Protein AF-A0A2E5WYX6-F1 (afdb_monomer_lite)

pLDDT: mean 90.12, std 13.08, range [35.53, 98.81]

Foldseek 3Di:
DDDPPPPPPCPPVLCVQDDPQLVVVQVPDPDDDPQSSQDSEAQAHGQKDADNVVSVLNVVVLVQCVVCVQPDQVSVQVCCQVWADKFKFKFFPVLCVPAGWTWHQFPDCLQVDPPNNSHITITIDGHSWDDPDPGTHFKWKDQDPQIFGHGHPWDFLEADPQFGWTWDDDPNRIWIWTQHSVRHIGTDDDDPVQSVQSVVQWDWDDDDWDDAPPQFDTKTKTWHAYPVVRGTGIMIITHHHD

Secondary structure (DSSP, 8-state):
-----------HHHHTTS-HHHHHHHHT-SS--HHHHH-SSTTPPTT-B--HHHHHHHHHHHHHHHH-SS--HHHHHHHHHHH-EEEEEEEEGGGHHHH--EEEE---TTTS-SSGGG-EEEEEEEESS----TT-BPEEEEETTEEEEE-TT--EEEEETTEEEEEEEETTEEEEEEE-TT--EEEE---HHHHHHHHHH-EEE-----PPPTT--EEEEEEEEETTTTEEEEEEEEE---

Sequence (242 aa):
MYSFLVTILISSALWANFTDKQIQSLQSKSQITYQDLAHENRGCPENSICSKEMGDKMIQWDRFMKSLDPIDVKSLEAYRLKHGIPVSFLIKKGGILGIDPILYKSRCAHHNPKDSKQAVFKGMQFFRNNPNSELVHFDSAWLGETKYELPFEDIPIMVKDKRLVVVRDHENKFFHLGIDEKGKWKVISPQKSEIRMAMQTIENTECEEVKPGALHLKTFCKKIWNSDIKGPQTIRLSWACH

Structure (mmCIF, N/CA/C/O backbone):
data_AF-A0A2E5WYX6-F1
#
_entry.id   AF-A0A2E5WYX6-F1
#
loop_
_atom_site.group_PDB
_atom_site.id
_atom_site.type_symbol
_atom_site.label_atom_id
_atom_site.label_alt_id
_atom_site.label_comp_id
_atom_site.label_asym_id
_atom_site.label_entity_id
_atom_site.label_seq_id
_atom_site.pdbx_PDB_ins_code
_atom_site.Cartn_x
_atom_site.Cartn_y
_atom_site.Cartn_z
_atom_site.occupancy
_atom_site.B_iso_or_equiv
_atom_site.auth_seq_id
_atom_site.auth_comp_id
_atom_site.auth_asym_id
_atom_site.auth_atom_id
_atom_site.pdbx_PDB_model_num
ATOM 1 N N . MET A 1 1 ? 10.550 26.571 -47.016 1.00 38.19 1 MET A N 1
ATOM 2 C CA . MET A 1 1 ? 10.506 25.382 -46.136 1.00 38.19 1 MET A CA 1
ATOM 3 C C . MET A 1 1 ? 11.640 25.500 -45.132 1.00 38.19 1 MET A C 1
ATOM 5 O O . MET A 1 1 ? 12.785 25.319 -45.517 1.00 38.19 1 MET A O 1
ATOM 9 N N . TYR A 1 2 ? 11.348 25.887 -43.891 1.00 35.53 2 TYR A N 1
ATOM 10 C CA . TYR A 1 2 ? 12.355 25.977 -42.831 1.00 35.53 2 TYR A CA 1
ATOM 11 C C . TYR A 1 2 ? 12.453 24.622 -42.118 1.00 35.53 2 TYR A C 1
ATOM 13 O O . TYR A 1 2 ? 11.580 24.280 -41.325 1.00 35.53 2 TYR A O 1
ATOM 21 N N . SER A 1 3 ? 13.499 23.847 -42.416 1.00 37.34 3 SER A N 1
ATOM 22 C CA . SER A 1 3 ? 13.911 22.715 -41.577 1.00 37.34 3 SER A CA 1
ATOM 23 C C . SER A 1 3 ? 14.580 23.266 -40.323 1.00 37.34 3 SER A C 1
ATOM 25 O O . SER A 1 3 ? 15.742 23.663 -40.359 1.00 37.34 3 SER A O 1
ATOM 27 N N . PHE A 1 4 ? 13.849 23.297 -39.212 1.00 39.56 4 PHE A N 1
ATOM 28 C CA . PHE A 1 4 ? 14.445 23.456 -37.889 1.00 39.56 4 PHE A CA 1
ATOM 29 C C . PHE A 1 4 ? 15.145 22.141 -37.517 1.00 39.56 4 PHE A C 1
ATOM 31 O O . PHE A 1 4 ? 14.540 21.225 -36.965 1.00 39.56 4 PHE A O 1
ATOM 38 N N . LEU A 1 5 ? 16.429 22.030 -37.864 1.00 40.94 5 LEU A N 1
ATOM 39 C CA . LEU A 1 5 ? 17.325 21.030 -37.291 1.00 40.94 5 LEU A CA 1
ATOM 40 C C . LEU A 1 5 ? 17.620 21.459 -35.850 1.00 40.94 5 LEU A C 1
ATOM 42 O O . LEU A 1 5 ? 18.483 22.295 -35.594 1.00 40.94 5 LEU A O 1
ATOM 46 N N . VAL A 1 6 ? 16.855 20.923 -34.901 1.00 43.12 6 VAL A N 1
ATOM 47 C CA . VAL A 1 6 ? 17.179 21.037 -33.478 1.00 43.12 6 VAL A CA 1
ATOM 48 C C . VAL A 1 6 ? 18.316 20.057 -33.204 1.00 43.12 6 VAL A C 1
ATOM 50 O O . VAL A 1 6 ? 18.096 18.888 -32.896 1.00 43.12 6 VAL A O 1
ATOM 53 N N . THR A 1 7 ? 19.553 20.523 -33.354 1.00 48.44 7 THR A N 1
ATOM 54 C CA . THR A 1 7 ? 20.734 19.793 -32.890 1.00 48.44 7 THR A CA 1
ATOM 55 C C . THR A 1 7 ? 20.749 19.883 -31.368 1.00 48.44 7 THR A C 1
ATOM 57 O O . THR A 1 7 ? 21.270 20.838 -30.793 1.00 48.44 7 THR A O 1
ATOM 60 N N . ILE A 1 8 ? 20.110 18.926 -30.694 1.00 54.78 8 ILE A N 1
ATOM 61 C CA . ILE A 1 8 ? 20.182 18.829 -29.238 1.00 54.78 8 ILE A CA 1
ATOM 62 C C . ILE A 1 8 ? 21.629 18.449 -28.904 1.00 54.78 8 ILE A C 1
ATOM 64 O O . ILE A 1 8 ? 22.043 17.307 -29.092 1.00 54.78 8 ILE A O 1
ATOM 68 N N . LEU A 1 9 ? 22.415 19.415 -28.426 1.00 46.31 9 LEU A N 1
ATOM 69 C CA . LEU A 1 9 ? 23.662 19.157 -27.708 1.00 46.31 9 LEU A CA 1
ATOM 70 C C . LEU A 1 9 ? 23.284 18.493 -26.379 1.00 46.31 9 LEU A C 1
ATOM 72 O O . LEU A 1 9 ? 23.145 19.148 -25.348 1.00 46.31 9 LEU A O 1
ATOM 76 N N . ILE A 1 10 ? 23.032 17.184 -26.430 1.00 53.31 10 ILE A N 1
ATOM 77 C CA . ILE A 1 10 ? 22.761 16.367 -25.251 1.00 53.31 10 ILE A CA 1
ATOM 78 C C . ILE A 1 10 ? 24.085 16.271 -24.494 1.00 53.31 10 ILE A C 1
ATOM 80 O O . ILE A 1 10 ? 24.964 15.484 -24.847 1.00 53.31 10 ILE A O 1
ATOM 84 N N . SER A 1 11 ? 24.256 17.122 -23.483 1.00 53.62 11 SER A N 1
ATOM 85 C CA . SER A 1 11 ? 25.385 17.038 -22.562 1.00 53.62 11 SER A CA 1
ATOM 86 C C . SER A 1 11 ? 25.431 15.637 -21.941 1.00 53.62 11 SER A C 1
ATOM 88 O O . SER A 1 11 ? 24.398 15.012 -21.696 1.00 53.62 11 SER A O 1
ATOM 90 N N . SER A 1 12 ? 26.631 15.123 -21.668 1.00 52.91 12 SER A N 1
ATOM 91 C CA . SER A 1 12 ? 26.853 13.804 -21.048 1.00 52.91 12 SER A CA 1
ATOM 92 C C . SER A 1 12 ? 26.064 13.586 -19.745 1.00 52.91 12 SER A C 1
ATOM 94 O O . SER A 1 12 ? 25.795 12.449 -19.373 1.00 52.91 12 SER A O 1
ATOM 96 N N . ALA A 1 13 ? 25.625 14.664 -19.089 1.00 53.19 13 ALA A N 1
ATOM 97 C CA . ALA A 1 13 ? 24.773 14.629 -17.905 1.00 53.19 13 ALA A CA 1
ATOM 98 C C . ALA A 1 13 ? 23.328 14.160 -18.179 1.00 53.19 13 ALA A C 1
ATOM 100 O O . ALA A 1 13 ? 22.720 13.545 -17.307 1.00 53.19 13 ALA A O 1
ATOM 101 N N . LEU A 1 14 ? 22.774 14.410 -19.372 1.00 52.06 14 LEU A N 1
ATOM 102 C CA . LEU A 1 14 ? 21.414 13.981 -19.735 1.00 52.06 14 LEU A CA 1
ATOM 103 C C . LEU A 1 14 ? 21.340 12.474 -20.018 1.00 52.06 14 LEU A C 1
ATOM 105 O O . LEU A 1 14 ? 20.326 11.846 -19.727 1.00 52.06 14 LEU A O 1
ATOM 109 N N . TRP A 1 15 ? 22.428 11.874 -20.511 1.00 53.06 15 TRP A N 1
ATOM 110 C CA . TRP A 1 15 ? 22.505 10.432 -20.769 1.00 53.06 15 TRP A CA 1
ATOM 111 C C . TRP A 1 15 ? 22.562 9.583 -19.498 1.00 53.06 15 TRP A C 1
ATOM 113 O O . TRP A 1 15 ? 22.201 8.413 -19.542 1.00 53.06 15 TRP A O 1
ATOM 123 N N . ALA A 1 16 ? 22.941 10.160 -18.353 1.00 58.72 16 ALA A N 1
ATOM 124 C CA . ALA A 1 16 ? 23.044 9.427 -17.089 1.00 58.72 16 ALA A CA 1
ATOM 125 C C . ALA A 1 16 ? 21.706 8.830 -16.603 1.00 58.72 16 ALA A C 1
ATOM 127 O O . ALA A 1 16 ? 21.705 7.954 -15.737 1.00 58.72 16 ALA A O 1
ATOM 128 N N . ASN A 1 17 ? 20.578 9.291 -17.155 1.00 67.31 17 ASN A N 1
ATOM 129 C CA . ASN A 1 17 ? 19.239 8.851 -16.767 1.00 67.31 17 ASN A CA 1
ATOM 130 C C . ASN A 1 17 ? 18.574 7.890 -17.765 1.00 67.31 17 ASN A C 1
ATOM 132 O O . ASN A 1 17 ? 17.521 7.346 -17.441 1.00 67.31 17 ASN A O 1
ATOM 136 N N . PHE A 1 18 ? 19.165 7.657 -18.941 1.00 74.50 18 PHE A N 1
ATOM 137 C CA . PHE A 1 18 ? 18.606 6.760 -19.955 1.00 74.50 18 PHE A CA 1
ATOM 138 C C . PHE A 1 18 ? 19.233 5.368 -19.860 1.00 74.50 18 PHE A C 1
ATOM 140 O O . PHE A 1 18 ? 20.443 5.232 -19.695 1.00 74.50 18 PHE A O 1
ATOM 147 N N . THR A 1 19 ? 18.419 4.318 -19.985 1.00 76.81 19 THR A N 1
ATOM 148 C CA . THR A 1 19 ? 18.936 2.949 -20.125 1.00 76.81 19 THR A CA 1
ATOM 149 C C . THR A 1 19 ? 19.416 2.717 -21.557 1.00 76.81 19 THR A C 1
ATOM 151 O O . THR A 1 19 ? 18.837 3.269 -22.492 1.00 76.81 19 THR A O 1
ATOM 154 N N . ASP A 1 20 ? 20.418 1.854 -21.771 1.00 80.25 20 ASP A N 1
ATOM 155 C CA . ASP A 1 20 ? 20.910 1.518 -23.123 1.00 80.25 20 ASP A CA 1
ATOM 156 C C . ASP A 1 20 ? 19.777 1.077 -24.061 1.00 80.25 20 ASP A C 1
ATOM 158 O O . ASP A 1 20 ? 19.747 1.413 -25.245 1.00 80.25 20 ASP A O 1
ATOM 162 N N . LYS A 1 21 ? 18.791 0.368 -23.507 1.00 79.19 21 LYS A N 1
ATOM 163 C CA . LYS A 1 21 ? 17.598 -0.066 -24.227 1.00 79.19 21 LYS A CA 1
ATOM 164 C C . LYS A 1 21 ? 16.707 1.109 -24.642 1.00 79.19 21 LYS A C 1
ATOM 166 O O . LYS A 1 21 ? 16.214 1.122 -25.770 1.00 79.19 21 LYS A O 1
ATOM 171 N N . GLN A 1 22 ? 16.515 2.104 -23.774 1.00 81.75 22 GLN A N 1
ATOM 172 C CA . GLN A 1 22 ? 15.787 3.323 -24.130 1.00 81.75 22 GLN A CA 1
ATOM 173 C C . GLN A 1 22 ? 16.534 4.110 -25.211 1.00 81.75 22 GLN A C 1
ATOM 175 O O . GLN A 1 22 ? 15.912 4.562 -26.167 1.00 81.75 22 GLN A O 1
ATOM 180 N N . ILE A 1 23 ? 17.865 4.196 -25.124 1.00 85.50 23 ILE A N 1
ATOM 181 C CA . ILE A 1 23 ? 18.707 4.851 -26.136 1.00 85.50 23 ILE A CA 1
ATOM 182 C C . ILE A 1 23 ? 18.538 4.182 -27.506 1.00 85.50 23 ILE A C 1
ATOM 184 O O . ILE A 1 23 ? 18.240 4.862 -28.487 1.00 85.50 23 ILE A O 1
ATOM 188 N N . GLN A 1 24 ? 18.665 2.854 -27.573 1.00 85.94 24 GLN A N 1
ATOM 189 C CA . GLN A 1 24 ? 18.480 2.095 -28.816 1.00 85.94 24 GLN A CA 1
ATOM 190 C C . GLN A 1 24 ? 17.070 2.279 -29.393 1.00 85.94 24 GLN A C 1
ATOM 192 O O . GLN A 1 24 ? 16.907 2.484 -30.596 1.00 85.94 24 GLN A O 1
ATOM 197 N N . SER A 1 25 ? 16.045 2.260 -28.534 1.00 84.62 25 SER A N 1
ATOM 198 C CA . SER A 1 25 ? 14.659 2.523 -28.934 1.00 84.62 25 SER A CA 1
ATOM 199 C C . SER A 1 25 ? 14.503 3.921 -29.543 1.00 84.62 25 SER A C 1
ATOM 201 O O . SER A 1 25 ? 13.948 4.057 -30.633 1.00 84.62 25 SER A O 1
ATOM 203 N N . LEU A 1 26 ? 15.055 4.953 -28.897 1.00 87.62 26 LEU A N 1
ATOM 204 C CA . LEU A 1 26 ? 14.995 6.342 -29.363 1.00 87.62 26 LEU A CA 1
ATOM 205 C C . LEU A 1 26 ? 15.704 6.543 -30.709 1.00 87.62 26 LEU A C 1
ATOM 207 O O . LEU A 1 26 ? 15.169 7.231 -31.574 1.00 87.62 26 LEU A O 1
ATOM 211 N N . GLN A 1 27 ? 16.858 5.903 -30.918 1.00 89.50 27 GLN A N 1
ATOM 212 C CA . GLN A 1 27 ? 17.604 5.964 -32.183 1.00 89.50 27 GLN A CA 1
ATOM 213 C C . GLN A 1 27 ? 16.837 5.360 -33.368 1.00 89.50 27 GLN A C 1
ATOM 215 O O . GLN A 1 27 ? 17.060 5.757 -34.509 1.00 89.50 27 GLN A O 1
ATOM 220 N N . SER A 1 28 ? 15.924 4.418 -33.112 1.00 89.50 28 SER A N 1
ATOM 221 C CA . SER A 1 28 ? 15.119 3.771 -34.157 1.00 89.50 28 SER A CA 1
ATOM 222 C C . SER A 1 28 ? 13.904 4.591 -34.614 1.00 89.50 28 SER A C 1
ATOM 224 O O . SER A 1 28 ? 13.245 4.224 -35.589 1.00 89.50 28 SER A O 1
ATOM 226 N N . LYS A 1 29 ? 13.579 5.696 -33.926 1.00 87.88 29 LYS A N 1
ATOM 227 C CA . LYS A 1 29 ? 12.372 6.490 -34.190 1.00 87.88 29 LYS A CA 1
ATOM 228 C C . LYS A 1 29 ? 12.667 7.698 -35.073 1.00 87.88 29 LYS A C 1
ATOM 230 O O . LYS A 1 29 ? 13.572 8.477 -34.804 1.00 87.88 29 LYS A O 1
ATOM 235 N N . SER A 1 30 ? 11.828 7.904 -36.090 1.00 90.25 30 SER A N 1
ATOM 236 C CA . SER A 1 30 ? 11.878 9.099 -36.947 1.00 90.25 30 SER A CA 1
ATOM 237 C C . SER A 1 30 ? 11.406 10.373 -36.236 1.00 90.25 30 SER A C 1
ATOM 239 O O . SER A 1 30 ? 11.777 11.476 -36.632 1.00 90.25 30 SER A O 1
ATOM 241 N N . GLN A 1 31 ? 10.580 10.227 -35.196 1.00 91.31 31 GLN A N 1
ATOM 242 C CA . GLN A 1 31 ? 10.112 11.301 -34.329 1.00 91.31 31 GLN A CA 1
ATOM 243 C C . GLN A 1 31 ? 10.125 10.818 -32.881 1.00 91.31 31 GLN A C 1
ATOM 245 O O . GLN A 1 31 ? 9.551 9.777 -32.559 1.00 91.31 31 GLN A O 1
ATOM 250 N N . ILE A 1 32 ? 10.781 11.592 -32.020 1.00 87.50 32 ILE A N 1
ATOM 251 C CA . ILE A 1 32 ? 10.849 11.353 -30.579 1.00 87.50 32 ILE A CA 1
ATOM 252 C C . ILE A 1 32 ? 9.773 12.203 -29.907 1.00 87.50 32 ILE A C 1
ATOM 254 O O . ILE A 1 32 ? 9.740 13.422 -30.073 1.00 87.50 32 ILE A O 1
ATOM 258 N N . THR A 1 33 ? 8.892 11.564 -29.145 1.00 86.94 33 THR A N 1
ATOM 259 C CA . THR A 1 33 ? 7.874 12.242 -28.336 1.00 86.94 33 THR A CA 1
ATOM 260 C C . THR A 1 33 ? 8.342 12.403 -26.889 1.00 86.94 33 THR A C 1
ATOM 262 O O . THR A 1 33 ? 9.250 11.707 -26.436 1.00 86.94 33 THR A O 1
ATOM 265 N N . TYR A 1 34 ? 7.685 13.277 -26.117 1.00 84.44 34 TYR A N 1
ATOM 266 C CA . TYR A 1 34 ? 7.940 13.384 -24.672 1.00 84.44 34 TYR A CA 1
ATOM 267 C C . TYR A 1 34 ? 7.782 12.036 -23.956 1.00 84.44 34 TYR A C 1
ATOM 269 O O . TYR A 1 34 ? 8.591 11.693 -23.104 1.00 84.44 34 TYR A O 1
ATOM 277 N N . GLN A 1 35 ? 6.784 11.243 -24.348 1.00 80.94 35 GLN A N 1
ATOM 278 C CA . GLN A 1 35 ? 6.532 9.927 -23.760 1.00 80.94 35 GLN A CA 1
ATOM 279 C C . GLN A 1 35 ? 7.702 8.957 -23.976 1.00 80.94 35 GLN A C 1
ATOM 281 O O . GLN A 1 35 ? 7.985 8.146 -23.101 1.00 80.94 35 GLN A O 1
ATOM 286 N N . ASP A 1 36 ? 8.415 9.078 -25.097 1.00 81.81 36 ASP A N 1
ATOM 287 C CA . ASP A 1 36 ? 9.593 8.253 -25.385 1.00 81.81 36 ASP A CA 1
ATOM 288 C C . ASP A 1 36 ? 10.803 8.644 -24.526 1.00 81.81 36 ASP A C 1
ATOM 290 O O . ASP A 1 36 ? 11.658 7.812 -24.221 1.00 81.81 36 ASP A O 1
ATOM 294 N N . LEU A 1 37 ? 10.876 9.916 -24.128 1.00 84.38 37 LEU A N 1
ATOM 295 C CA . LEU A 1 37 ? 11.920 10.434 -23.246 1.00 84.38 37 LEU A CA 1
ATOM 296 C C . LEU A 1 37 ? 11.604 10.151 -21.773 1.00 84.38 37 LEU A C 1
ATOM 298 O O . LEU A 1 37 ? 12.493 9.804 -21.003 1.00 84.38 37 LEU A O 1
ATOM 302 N N . ALA A 1 38 ? 10.340 10.280 -21.379 1.00 80.94 38 ALA A N 1
ATOM 303 C CA . ALA A 1 38 ? 9.912 10.137 -19.994 1.00 80.94 38 ALA A CA 1
ATOM 304 C C . ALA A 1 38 ? 9.876 8.674 -19.521 1.00 80.94 38 ALA A C 1
ATOM 306 O O . ALA A 1 38 ? 10.026 8.412 -18.325 1.00 80.94 38 ALA A O 1
ATOM 307 N N . HIS A 1 39 ? 9.696 7.721 -20.444 1.00 80.38 39 HIS A N 1
ATOM 308 C CA . HIS A 1 39 ? 9.460 6.320 -20.106 1.00 80.38 39 HIS A CA 1
ATOM 309 C C . HIS A 1 39 ? 10.210 5.365 -21.040 1.00 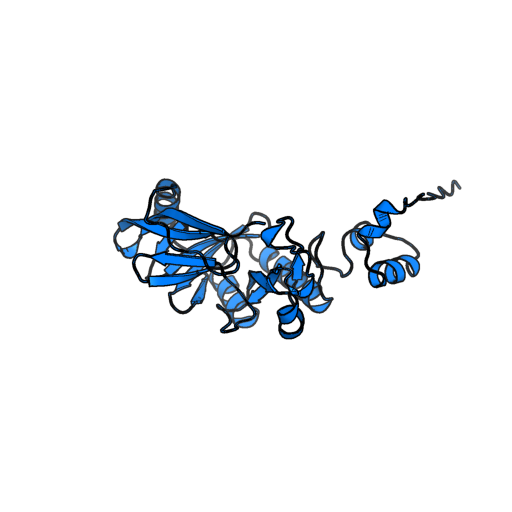80.38 39 HIS A C 1
ATOM 311 O O . HIS A 1 39 ? 10.076 5.446 -22.259 1.00 80.38 39 HIS A O 1
ATOM 317 N N . GLU A 1 40 ? 10.925 4.382 -20.478 1.00 81.62 40 GLU A N 1
ATOM 318 C CA . GLU A 1 40 ? 11.492 3.290 -21.286 1.00 81.62 40 GLU A CA 1
ATOM 319 C C . GLU A 1 40 ? 10.381 2.446 -21.932 1.00 81.62 40 GLU A C 1
ATOM 321 O O . GLU A 1 40 ? 10.474 2.069 -23.101 1.00 81.62 40 GLU A O 1
ATOM 326 N N . ASN A 1 41 ? 9.317 2.157 -21.175 1.00 89.38 41 ASN A N 1
ATOM 327 C CA . ASN A 1 41 ? 8.160 1.403 -21.644 1.00 89.38 41 ASN A CA 1
ATOM 328 C C . ASN A 1 41 ? 6.877 2.217 -21.429 1.00 89.38 41 ASN A C 1
ATOM 330 O O . ASN A 1 41 ? 6.667 2.822 -20.377 1.00 89.38 41 ASN A O 1
ATOM 334 N N . ARG A 1 42 ? 5.992 2.203 -22.430 1.00 89.56 42 ARG A N 1
ATOM 335 C CA . ARG A 1 42 ? 4.695 2.891 -22.378 1.00 89.56 42 ARG A CA 1
ATOM 336 C C . ARG A 1 42 ? 3.879 2.428 -21.165 1.00 89.56 42 ARG A C 1
ATOM 338 O O . ARG A 1 42 ? 3.763 1.231 -20.927 1.00 89.56 42 ARG A O 1
ATOM 345 N N . GLY A 1 43 ? 3.254 3.376 -20.465 1.00 91.62 43 GLY A N 1
ATOM 346 C CA . GLY A 1 43 ? 2.385 3.096 -19.316 1.00 91.62 43 GLY A CA 1
ATOM 347 C C . GLY A 1 43 ? 3.113 3.007 -17.982 1.00 91.62 43 GLY A C 1
ATOM 348 O O . GLY A 1 43 ? 2.470 2.968 -16.938 1.00 91.62 43 GLY A O 1
ATOM 349 N N . CYS A 1 44 ? 4.441 2.992 -17.996 1.00 93.38 44 CYS A N 1
ATOM 350 C CA . CYS A 1 44 ? 5.197 3.047 -16.764 1.00 93.38 44 CYS A CA 1
ATOM 351 C C . CYS A 1 44 ? 5.207 4.453 -16.177 1.00 93.38 44 CYS A C 1
ATOM 353 O O . CYS A 1 44 ? 5.259 5.417 -16.933 1.00 93.38 44 CYS A O 1
ATOM 355 N N . PRO A 1 45 ? 5.226 4.593 -14.848 1.00 92.19 45 PRO A N 1
ATOM 356 C CA . PRO A 1 45 ? 5.406 5.888 -14.209 1.00 92.19 45 PRO A CA 1
ATOM 357 C C . PRO A 1 45 ? 6.747 6.539 -14.571 1.00 92.19 45 PRO A C 1
ATOM 359 O O . PRO A 1 45 ? 7.731 5.855 -14.871 1.00 92.19 45 PRO A O 1
ATOM 362 N N . GLU A 1 46 ? 6.803 7.867 -14.518 1.00 88.81 46 GLU A N 1
ATOM 363 C CA . GLU A 1 46 ? 8.052 8.612 -14.707 1.00 88.81 46 GLU A CA 1
ATOM 364 C C . GLU A 1 46 ? 9.090 8.225 -13.646 1.00 88.81 46 GLU A C 1
ATOM 366 O O . GLU A 1 46 ? 8.747 7.898 -12.506 1.00 88.81 46 GLU A O 1
ATOM 371 N N . ASN A 1 47 ? 10.373 8.296 -14.013 1.00 86.06 47 ASN A N 1
ATOM 372 C CA . ASN A 1 47 ? 11.501 8.006 -13.117 1.00 86.06 47 ASN A CA 1
ATOM 373 C C . ASN A 1 47 ? 11.450 6.601 -12.482 1.00 86.06 47 ASN A C 1
ATOM 375 O O . ASN A 1 47 ? 11.944 6.399 -11.368 1.00 86.06 47 ASN A O 1
ATOM 379 N N . SER A 1 48 ? 10.854 5.633 -13.184 1.00 91.06 48 SER A N 1
ATOM 380 C CA . SER A 1 48 ? 10.749 4.244 -12.742 1.00 91.06 48 SER A CA 1
ATOM 381 C C . SER A 1 48 ? 11.473 3.281 -13.683 1.00 91.06 48 SER A C 1
ATOM 383 O O . SER A 1 48 ? 11.645 3.554 -14.870 1.00 91.06 48 SER A O 1
ATOM 385 N N . ILE A 1 49 ? 11.897 2.139 -13.143 1.00 90.81 49 ILE A N 1
ATOM 386 C CA . ILE A 1 49 ? 12.354 0.984 -13.922 1.00 90.81 49 ILE A CA 1
ATOM 387 C C . ILE A 1 49 ? 11.204 -0.016 -13.930 1.00 90.81 49 ILE A C 1
ATOM 389 O O . ILE A 1 49 ? 10.751 -0.446 -12.872 1.00 90.81 49 ILE A O 1
ATOM 393 N N . CYS A 1 50 ? 10.724 -0.386 -15.109 1.00 92.31 50 CYS A N 1
ATOM 394 C CA . CYS A 1 50 ? 9.545 -1.230 -15.260 1.00 92.31 50 CYS A CA 1
ATOM 395 C C . CYS A 1 50 ? 9.686 -2.156 -16.471 1.00 92.31 50 CYS A C 1
ATOM 397 O O . CYS A 1 50 ? 10.363 -1.824 -17.449 1.00 92.31 50 CYS A O 1
ATOM 399 N N . SER A 1 51 ? 8.980 -3.282 -16.456 1.00 93.31 51 SER A N 1
ATOM 400 C CA . SER A 1 51 ? 8.776 -4.090 -17.654 1.00 93.31 51 SER A CA 1
ATOM 401 C C . SER A 1 51 ? 7.650 -3.526 -18.530 1.00 93.31 51 SER A C 1
ATOM 403 O O . SER A 1 51 ? 6.810 -2.734 -18.091 1.00 93.31 51 SER A O 1
ATOM 405 N N . LYS A 1 52 ? 7.591 -3.985 -19.785 1.00 93.44 52 LYS A N 1
ATOM 406 C CA . LYS A 1 52 ? 6.448 -3.717 -20.668 1.00 93.44 52 LYS A CA 1
ATOM 407 C C . LYS A 1 52 ? 5.145 -4.290 -20.096 1.00 93.44 52 LYS A C 1
ATOM 409 O O . LYS A 1 52 ? 4.114 -3.636 -20.192 1.00 93.44 52 LYS A O 1
ATOM 414 N N . GLU A 1 53 ? 5.192 -5.479 -19.490 1.00 95.50 53 GLU A N 1
ATOM 415 C CA . GLU A 1 53 ? 4.011 -6.106 -18.882 1.00 95.50 53 GLU A CA 1
ATOM 416 C C . GLU A 1 53 ? 3.446 -5.237 -17.754 1.00 95.50 53 GLU A C 1
ATOM 418 O O . GLU A 1 53 ? 2.234 -5.019 -17.682 1.00 95.50 53 GLU A O 1
ATOM 423 N N . MET A 1 54 ? 4.319 -4.682 -16.909 1.00 96.19 54 MET A N 1
ATOM 424 C CA . MET A 1 54 ? 3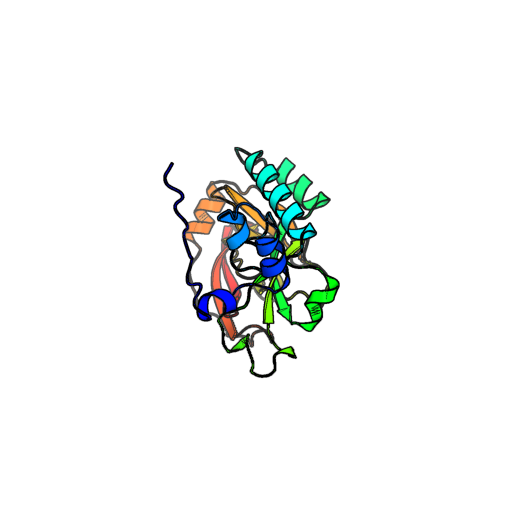.881 -3.788 -15.846 1.00 96.19 54 MET A CA 1
ATOM 425 C C . MET A 1 54 ? 3.341 -2.457 -16.359 1.00 96.19 54 MET A C 1
ATOM 427 O O . MET A 1 54 ? 2.330 -1.986 -15.838 1.00 96.19 54 MET A O 1
ATOM 431 N N . GLY A 1 55 ? 3.940 -1.890 -17.409 1.00 95.94 55 GLY A N 1
ATOM 432 C CA . GLY A 1 55 ? 3.374 -0.730 -18.103 1.00 95.94 55 GLY A CA 1
ATOM 433 C C . GLY A 1 55 ? 1.970 -1.008 -18.658 1.00 95.94 55 GLY A C 1
ATOM 434 O O . GLY A 1 55 ? 1.049 -0.215 -18.459 1.00 95.94 55 GLY A O 1
ATOM 435 N N . ASP A 1 56 ? 1.762 -2.179 -19.268 1.00 96.62 56 ASP A N 1
ATOM 436 C CA . ASP A 1 56 ? 0.457 -2.600 -19.789 1.00 96.62 56 ASP A CA 1
ATOM 437 C C . ASP A 1 56 ? -0.583 -2.796 -18.658 1.00 96.62 56 ASP A C 1
ATOM 439 O O . ASP A 1 56 ? -1.754 -2.441 -18.833 1.00 96.62 56 ASP A O 1
ATOM 443 N N . LYS A 1 57 ? -0.180 -3.315 -17.486 1.00 97.69 57 LYS A N 1
ATOM 444 C CA . LYS A 1 57 ? -1.038 -3.431 -16.286 1.00 97.69 57 LYS A CA 1
ATOM 445 C C . LYS A 1 57 ? -1.426 -2.070 -15.706 1.00 97.69 57 LYS A C 1
ATOM 447 O O . LYS A 1 57 ? -2.593 -1.878 -15.365 1.00 97.69 57 LYS A O 1
ATOM 452 N N . MET A 1 58 ? -0.492 -1.122 -15.642 1.00 97.62 58 MET A N 1
ATOM 453 C CA . MET A 1 58 ? -0.780 0.253 -15.217 1.00 97.62 58 MET A CA 1
ATOM 454 C C . MET A 1 58 ? -1.777 0.936 -16.156 1.00 97.62 58 MET A C 1
ATOM 456 O O . MET A 1 58 ? -2.769 1.484 -15.695 1.00 97.62 58 MET A O 1
ATOM 460 N N . ILE A 1 59 ? -1.617 0.800 -17.478 1.00 96.81 59 ILE A N 1
ATOM 461 C CA . ILE A 1 59 ? -2.589 1.338 -18.447 1.00 96.81 59 ILE A CA 1
ATOM 462 C C . ILE A 1 59 ? -3.989 0.749 -18.230 1.00 96.81 59 ILE A C 1
ATOM 464 O O . ILE A 1 59 ? -4.990 1.459 -18.347 1.00 96.81 59 ILE A O 1
ATOM 468 N N . GLN A 1 60 ? -4.083 -0.556 -17.960 1.00 98.19 60 GLN A N 1
ATOM 469 C CA . GLN A 1 60 ? -5.365 -1.209 -17.679 1.00 98.19 60 GLN A CA 1
ATOM 470 C C . GLN A 1 60 ? -5.997 -0.680 -16.391 1.00 98.19 60 GLN A C 1
ATOM 472 O O . GLN A 1 60 ? -7.193 -0.389 -16.385 1.00 98.19 60 GLN A O 1
ATOM 477 N N . TRP A 1 61 ? -5.195 -0.512 -15.341 1.00 98.25 61 TRP A N 1
ATOM 478 C CA . TRP A 1 61 ? -5.626 0.078 -14.080 1.00 98.25 61 TRP A CA 1
ATOM 479 C C . TRP A 1 61 ? -6.145 1.504 -14.256 1.00 98.25 61 TRP A C 1
ATOM 481 O O . TRP A 1 61 ? -7.266 1.786 -13.844 1.00 98.25 61 TRP A O 1
ATOM 491 N N . ASP A 1 62 ? -5.396 2.365 -14.942 1.00 97.44 62 ASP A N 1
ATOM 492 C CA . ASP A 1 62 ? -5.787 3.755 -15.176 1.00 97.44 62 ASP A CA 1
ATOM 493 C C . ASP A 1 62 ? -7.100 3.835 -15.961 1.00 97.44 62 ASP A C 1
ATOM 495 O O . ASP A 1 62 ? -8.000 4.599 -15.617 1.00 97.44 62 ASP A O 1
ATOM 499 N N . ARG A 1 63 ? -7.252 3.016 -17.013 1.00 97.94 63 ARG A N 1
ATOM 500 C CA . ARG A 1 63 ? -8.503 2.937 -17.787 1.00 97.94 63 ARG A CA 1
ATOM 501 C C . ARG A 1 63 ? -9.669 2.473 -16.924 1.00 97.94 63 ARG A C 1
ATOM 503 O O . ARG A 1 63 ? -10.756 3.043 -17.013 1.00 97.94 63 ARG A O 1
ATOM 510 N N . PHE A 1 64 ? -9.446 1.456 -16.097 1.00 98.25 64 PHE A N 1
ATOM 511 C CA . PHE A 1 64 ? -10.455 0.952 -15.180 1.00 98.25 64 PHE A CA 1
ATOM 512 C C . PHE A 1 64 ? -10.869 2.027 -14.169 1.00 98.25 64 PHE A C 1
ATOM 514 O O . PHE A 1 64 ? -12.053 2.345 -14.070 1.00 98.25 64 PHE A O 1
ATOM 521 N N . MET A 1 65 ? -9.914 2.665 -13.495 1.00 98.00 65 MET A N 1
ATOM 522 C CA . MET A 1 65 ? -10.197 3.733 -12.538 1.00 98.00 65 MET A CA 1
ATOM 523 C C . MET A 1 65 ? -10.887 4.928 -13.192 1.00 98.00 65 MET A C 1
ATOM 525 O O . MET A 1 65 ? -11.817 5.486 -12.612 1.00 98.00 65 MET A O 1
ATOM 529 N N . LYS A 1 66 ? -10.516 5.295 -14.425 1.00 96.75 66 LYS A N 1
ATOM 530 C CA . LYS A 1 66 ? -11.210 6.331 -15.209 1.00 96.75 66 LYS A CA 1
ATOM 531 C C . LYS A 1 66 ? -12.666 5.967 -15.485 1.00 96.75 66 LYS A C 1
ATOM 533 O O . LYS A 1 66 ? -13.520 6.833 -15.333 1.00 96.75 66 LYS A O 1
ATOM 538 N N . SER A 1 67 ? -12.953 4.698 -15.786 1.00 97.19 67 SER A N 1
ATOM 539 C CA . SER A 1 67 ? -14.321 4.205 -16.018 1.00 97.19 67 SER A CA 1
ATOM 540 C C . SER A 1 67 ? -15.214 4.199 -14.769 1.00 97.19 67 SER A C 1
ATOM 542 O O . SER A 1 67 ? -16.435 4.203 -14.897 1.00 97.19 67 SER A O 1
ATOM 544 N N . LEU A 1 68 ? -14.625 4.222 -13.568 1.00 94.56 68 LEU A N 1
ATOM 545 C CA . LEU A 1 68 ? -15.350 4.326 -12.301 1.00 94.56 68 LEU A CA 1
ATOM 546 C C . LEU A 1 68 ? -15.560 5.797 -11.911 1.00 94.56 68 LEU A C 1
ATOM 548 O O . LEU A 1 68 ? -14.778 6.353 -11.134 1.00 94.56 68 LEU A O 1
ATOM 552 N N . ASP A 1 69 ? -16.574 6.459 -12.465 1.00 90.62 69 ASP A N 1
ATOM 553 C CA . ASP A 1 69 ? -16.965 7.812 -12.046 1.00 90.62 69 ASP A CA 1
ATOM 554 C C . ASP A 1 69 ? -18.487 7.924 -11.810 1.00 90.62 69 ASP A C 1
ATOM 556 O O . ASP A 1 69 ? -19.249 7.927 -12.781 1.00 90.62 69 ASP A O 1
ATOM 560 N N . PRO A 1 70 ? -18.959 7.975 -10.543 1.00 91.94 70 PRO A N 1
ATOM 561 C CA . PRO A 1 70 ? -18.181 7.921 -9.297 1.00 91.94 70 PRO A CA 1
ATOM 562 C C . PRO A 1 70 ? -17.583 6.527 -9.027 1.00 91.94 70 PRO A C 1
ATOM 564 O O . PRO A 1 70 ? -17.919 5.547 -9.693 1.00 91.94 70 PRO A O 1
ATOM 567 N N . ILE A 1 71 ? -16.710 6.410 -8.016 1.00 94.31 71 ILE A N 1
ATOM 568 C CA . ILE A 1 71 ? -16.150 5.107 -7.621 1.00 94.31 71 ILE A CA 1
ATOM 569 C C . ILE A 1 71 ? -17.265 4.159 -7.163 1.00 94.31 71 ILE A C 1
ATOM 571 O O . ILE A 1 71 ? -17.898 4.380 -6.130 1.00 94.31 71 ILE A O 1
ATOM 575 N N . ASP A 1 72 ? -17.438 3.054 -7.889 1.00 96.62 72 ASP A N 1
ATOM 576 C CA . ASP A 1 72 ? -18.235 1.914 -7.442 1.00 96.62 72 ASP A CA 1
ATOM 577 C C . ASP A 1 72 ? -17.358 0.904 -6.689 1.00 96.62 72 ASP A C 1
ATOM 579 O O . ASP A 1 72 ? -16.529 0.195 -7.269 1.00 96.62 72 ASP A O 1
ATOM 583 N N . VAL A 1 73 ? -17.567 0.813 -5.374 1.00 97.25 73 VAL A N 1
ATOM 584 C CA . VAL A 1 73 ? -16.803 -0.077 -4.487 1.00 97.25 73 VAL A CA 1
ATOM 585 C C . VAL A 1 73 ? -16.945 -1.547 -4.873 1.00 97.25 73 VAL A C 1
ATOM 587 O O . VAL A 1 73 ? -15.982 -2.298 -4.724 1.00 97.25 73 VAL A O 1
ATOM 590 N N . LYS A 1 74 ? -18.102 -1.977 -5.396 1.00 98.19 74 LYS A N 1
ATOM 591 C CA . LYS A 1 74 ? -18.297 -3.379 -5.798 1.00 98.19 74 LYS A CA 1
ATOM 592 C C . LYS A 1 74 ? -17.447 -3.731 -7.016 1.00 98.19 74 LYS A C 1
ATOM 594 O O . LYS A 1 74 ? -16.752 -4.746 -6.991 1.00 98.19 74 LYS A O 1
ATOM 599 N N . SER A 1 75 ? -17.464 -2.888 -8.046 1.00 98.38 75 SER A N 1
ATOM 600 C CA . SER A 1 75 ? -16.631 -3.063 -9.237 1.00 98.38 75 SER A CA 1
ATOM 601 C C . SER A 1 75 ? -15.143 -2.999 -8.902 1.00 98.38 75 SER A C 1
ATOM 603 O O . SER A 1 75 ? -14.376 -3.843 -9.366 1.00 98.38 75 SER A O 1
ATOM 605 N N . LEU A 1 76 ? -14.728 -2.055 -8.050 1.00 98.56 76 LEU A N 1
ATOM 606 C CA . LEU A 1 76 ? -13.336 -1.934 -7.610 1.00 98.56 76 LEU A CA 1
ATOM 607 C C . LEU A 1 76 ? -12.871 -3.161 -6.807 1.00 98.56 76 LEU A C 1
ATOM 609 O O . LEU A 1 76 ? -11.781 -3.681 -7.045 1.00 98.56 76 LEU A O 1
ATOM 613 N N . GLU A 1 77 ? -13.708 -3.682 -5.910 1.00 98.69 77 GLU A N 1
ATOM 614 C CA . GLU A 1 77 ? -13.421 -4.921 -5.181 1.00 98.69 77 GLU A CA 1
ATOM 615 C C . GLU A 1 77 ? -13.321 -6.134 -6.119 1.00 98.69 77 GLU A C 1
ATOM 617 O O . GLU A 1 77 ? -12.409 -6.953 -5.980 1.00 98.69 77 GLU A O 1
ATOM 622 N N . ALA A 1 78 ? -14.214 -6.242 -7.108 1.00 98.62 78 ALA A N 1
ATOM 623 C CA . ALA A 1 78 ? -14.161 -7.303 -8.111 1.00 98.62 78 ALA A CA 1
ATOM 624 C C . ALA A 1 78 ? -12.875 -7.227 -8.952 1.00 98.62 78 ALA A C 1
ATOM 626 O O . ALA A 1 78 ? -12.232 -8.253 -9.200 1.00 98.62 78 ALA A O 1
ATOM 627 N N . TYR A 1 79 ? -12.456 -6.017 -9.335 1.00 98.62 79 TYR A N 1
ATOM 628 C CA . TYR A 1 79 ? -11.187 -5.801 -10.023 1.00 98.62 79 TYR A CA 1
ATOM 629 C C . TYR A 1 79 ? -10.007 -6.216 -9.147 1.00 98.62 79 TYR A C 1
ATOM 631 O O . TYR A 1 79 ? -9.181 -7.008 -9.597 1.00 98.62 79 TYR A O 1
ATOM 639 N N . ARG A 1 80 ? -9.954 -5.777 -7.880 1.00 98.38 80 ARG A N 1
ATOM 640 C CA . ARG A 1 80 ? -8.905 -6.181 -6.929 1.00 98.38 80 ARG A CA 1
ATOM 641 C C . ARG A 1 80 ? -8.818 -7.700 -6.810 1.00 98.38 80 ARG A C 1
ATOM 643 O O . ARG A 1 80 ? -7.726 -8.253 -6.872 1.00 98.38 80 ARG A O 1
ATOM 650 N N . LEU A 1 81 ? -9.942 -8.393 -6.653 1.00 98.50 81 LEU A N 1
ATOM 651 C CA . LEU A 1 81 ? -9.956 -9.852 -6.529 1.00 98.50 81 LEU A CA 1
ATOM 652 C C . LEU A 1 81 ? -9.403 -10.553 -7.778 1.00 98.50 81 LEU A C 1
ATOM 654 O O . LEU A 1 81 ? -8.717 -11.567 -7.657 1.00 98.50 81 LEU A O 1
ATOM 658 N N . LYS A 1 82 ? -9.671 -10.015 -8.973 1.00 98.31 82 LYS A N 1
ATOM 659 C CA . LYS A 1 82 ? -9.241 -10.611 -10.245 1.00 98.31 82 LYS A CA 1
ATOM 660 C C . LYS A 1 82 ? -7.812 -10.227 -10.635 1.00 98.31 82 LYS A C 1
ATOM 662 O O . LYS A 1 82 ? -7.029 -11.089 -11.033 1.00 98.31 82 LYS A O 1
ATOM 667 N N . HIS A 1 83 ? -7.454 -8.961 -10.495 1.00 98.00 83 HIS A N 1
ATOM 668 C CA . HIS A 1 83 ? -6.236 -8.370 -11.052 1.00 98.00 83 HIS A CA 1
ATOM 669 C C . HIS A 1 83 ? -5.261 -7.857 -9.987 1.00 98.00 83 HIS A C 1
ATOM 671 O O . HIS A 1 83 ? -4.089 -7.662 -10.286 1.00 98.00 83 HIS A O 1
ATOM 677 N N . GLY A 1 84 ? -5.715 -7.688 -8.746 1.00 98.19 84 GLY A N 1
ATOM 678 C CA . GLY A 1 84 ? -4.993 -6.937 -7.726 1.00 98.19 84 GLY A CA 1
ATOM 679 C C . GLY A 1 84 ? -5.153 -5.427 -7.896 1.00 98.19 84 GLY A C 1
ATOM 680 O O . GLY A 1 84 ? -5.835 -4.954 -8.804 1.00 98.19 84 GLY A O 1
ATOM 681 N N . ILE A 1 85 ? -4.524 -4.677 -6.999 1.00 98.31 85 ILE A N 1
ATOM 682 C CA . ILE A 1 85 ? -4.397 -3.216 -7.060 1.00 98.31 85 ILE A CA 1
ATOM 683 C C . ILE A 1 85 ? -2.929 -2.826 -6.872 1.00 98.31 85 ILE A C 1
ATOM 685 O O . ILE A 1 85 ? -2.205 -3.559 -6.187 1.00 98.31 85 ILE A O 1
ATOM 689 N N . PRO A 1 86 ? -2.477 -1.705 -7.460 1.00 98.06 86 PRO A N 1
ATOM 690 C CA . PRO A 1 86 ? -1.098 -1.269 -7.316 1.00 98.06 86 PRO A CA 1
ATOM 691 C C . PRO A 1 86 ? -0.838 -0.824 -5.875 1.00 98.06 86 PRO A C 1
ATOM 693 O O . PRO A 1 86 ? -1.495 0.080 -5.345 1.00 98.06 86 PRO A O 1
ATOM 696 N N . VAL A 1 87 ? 0.145 -1.457 -5.241 1.00 97.88 87 VAL A N 1
ATOM 697 C CA . VAL A 1 87 ? 0.618 -1.102 -3.902 1.00 97.88 87 VAL A CA 1
ATOM 698 C C . VAL A 1 87 ? 2.130 -0.979 -3.870 1.00 97.88 87 VAL A C 1
ATOM 700 O O . VAL A 1 87 ? 2.828 -1.644 -4.635 1.00 97.88 87 VAL A O 1
ATOM 703 N N . SER A 1 88 ? 2.620 -0.145 -2.959 1.00 97.25 88 SER A N 1
ATOM 704 C CA . SER A 1 88 ? 4.048 0.074 -2.747 1.00 97.25 88 SER A CA 1
ATOM 705 C C . SER A 1 88 ? 4.595 -0.859 -1.666 1.00 97.25 88 SER A C 1
ATOM 707 O O . SER A 1 88 ? 3.879 -1.214 -0.732 1.00 97.25 88 SER A O 1
ATOM 709 N N . PHE A 1 89 ? 5.869 -1.227 -1.763 1.00 96.56 89 PHE A N 1
ATOM 710 C CA . PHE A 1 89 ? 6.620 -1.996 -0.764 1.00 96.56 89 PHE A CA 1
ATOM 711 C C . PHE A 1 89 ? 8.117 -1.690 -0.859 1.00 96.56 89 PHE A C 1
ATOM 713 O O . PHE A 1 89 ? 8.577 -1.109 -1.841 1.00 96.56 89 PHE A O 1
ATOM 720 N N . LEU A 1 90 ? 8.891 -2.111 0.136 1.00 94.88 90 LEU A N 1
ATOM 721 C CA . LEU A 1 90 ? 10.350 -2.114 0.076 1.00 94.88 90 LEU A CA 1
ATOM 722 C C . LEU A 1 90 ? 10.856 -3.471 -0.419 1.00 94.88 90 LEU A C 1
ATOM 724 O O . LEU A 1 90 ? 10.343 -4.522 -0.035 1.00 94.88 90 LEU A O 1
ATOM 728 N N . ILE A 1 91 ? 11.882 -3.455 -1.266 1.00 93.50 91 ILE A N 1
ATOM 729 C CA . ILE A 1 91 ? 12.495 -4.668 -1.813 1.00 93.50 91 ILE A CA 1
ATOM 730 C C . ILE A 1 91 ? 14.001 -4.504 -1.965 1.00 93.50 91 ILE A C 1
ATOM 732 O O . ILE A 1 91 ? 14.493 -3.476 -2.425 1.00 93.50 91 ILE A O 1
ATOM 736 N N . LYS A 1 92 ? 14.755 -5.539 -1.595 1.00 90.31 92 LYS A N 1
ATOM 737 C CA . LYS A 1 92 ? 16.198 -5.601 -1.857 1.00 90.31 92 LYS A CA 1
ATOM 738 C C . LYS A 1 92 ? 16.459 -5.997 -3.306 1.00 90.31 92 LYS A C 1
ATOM 740 O O . LYS A 1 92 ? 15.685 -6.755 -3.888 1.00 90.31 92 LYS A O 1
ATOM 745 N N . LYS A 1 93 ? 17.609 -5.595 -3.856 1.00 83.50 93 LYS A N 1
ATOM 746 C CA . LYS A 1 93 ? 18.012 -5.918 -5.240 1.00 83.50 93 LYS A CA 1
ATOM 747 C C . LYS A 1 93 ? 17.818 -7.395 -5.629 1.00 83.50 93 LYS A C 1
ATOM 749 O O . LYS A 1 93 ? 17.369 -7.682 -6.732 1.00 83.50 93 LYS A O 1
ATOM 754 N N . GLY A 1 94 ? 18.124 -8.328 -4.723 1.00 78.31 94 GLY A N 1
ATOM 755 C CA . GLY A 1 94 ? 17.982 -9.769 -4.969 1.00 78.31 94 GLY A CA 1
ATOM 756 C C . GLY A 1 94 ? 16.540 -10.253 -5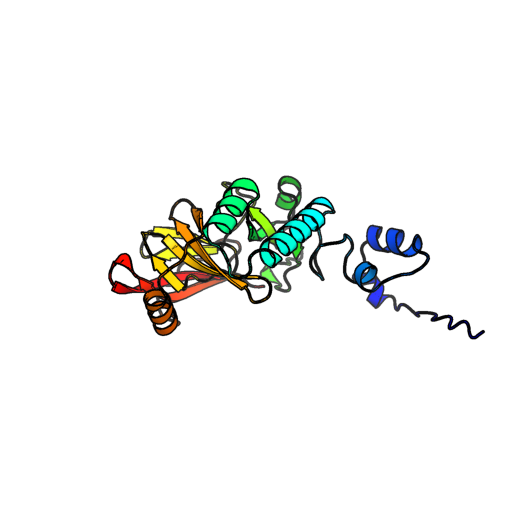.172 1.00 78.31 94 GLY A C 1
ATOM 757 O O . GLY A 1 94 ? 16.332 -11.233 -5.878 1.00 78.31 94 GLY A O 1
ATOM 758 N N . GLY A 1 95 ? 15.541 -9.562 -4.614 1.00 77.94 95 GLY A N 1
ATOM 759 C CA . GLY A 1 95 ? 14.134 -9.954 -4.739 1.00 77.94 95 GLY A CA 1
ATOM 760 C C . GLY A 1 95 ? 13.477 -9.558 -6.062 1.00 77.94 95 GLY A C 1
ATOM 761 O O . GLY A 1 95 ? 12.410 -10.071 -6.392 1.00 77.94 95 GLY A O 1
ATOM 762 N N . ILE A 1 96 ? 14.108 -8.667 -6.833 1.00 79.12 96 ILE A N 1
ATOM 763 C CA . ILE A 1 96 ? 13.544 -8.099 -8.068 1.00 79.12 96 ILE A CA 1
ATOM 764 C C . ILE A 1 96 ? 13.204 -9.194 -9.091 1.00 79.12 96 ILE A C 1
ATOM 766 O O . ILE A 1 96 ? 12.181 -9.113 -9.765 1.00 79.12 96 ILE A O 1
ATOM 770 N N . LEU A 1 97 ? 14.031 -10.241 -9.170 1.00 73.38 97 LEU A N 1
ATOM 771 C CA . LEU A 1 97 ? 13.914 -11.299 -10.178 1.00 73.38 97 LEU A CA 1
ATOM 772 C C . LEU A 1 97 ? 12.645 -12.157 -10.036 1.00 73.38 97 LEU A C 1
ATOM 774 O O . LEU A 1 97 ? 12.266 -12.823 -10.994 1.00 73.38 97 LEU A O 1
ATOM 778 N N . GLY A 1 98 ? 11.996 -12.165 -8.866 1.00 78.69 98 GLY A N 1
ATOM 779 C CA . GLY A 1 98 ? 10.888 -13.082 -8.580 1.00 78.69 98 GLY A CA 1
ATOM 780 C C . GLY A 1 98 ? 9.484 -12.531 -8.834 1.00 78.69 98 GLY A C 1
ATOM 781 O O . GLY A 1 98 ? 8.550 -13.322 -8.930 1.00 78.69 98 GLY A O 1
ATOM 782 N N . ILE A 1 99 ? 9.304 -11.205 -8.894 1.00 86.81 99 ILE A N 1
ATOM 783 C CA . ILE A 1 99 ? 7.960 -10.595 -8.847 1.00 86.81 99 ILE A CA 1
ATOM 784 C C . ILE A 1 99 ? 7.723 -9.455 -9.847 1.00 86.81 99 ILE A C 1
ATOM 786 O O . ILE A 1 99 ? 6.665 -8.848 -9.766 1.00 86.81 99 ILE A O 1
ATOM 790 N N . ASP A 1 100 ? 8.669 -9.145 -10.741 1.00 91.94 100 ASP A N 1
ATOM 791 C CA . ASP A 1 100 ? 8.585 -8.085 -11.774 1.00 91.94 100 ASP A CA 1
ATOM 792 C C . ASP A 1 100 ? 7.910 -6.765 -11.322 1.00 91.94 100 ASP A C 1
ATOM 794 O O . ASP A 1 100 ? 6.856 -6.389 -11.837 1.00 91.94 100 ASP A O 1
ATOM 798 N N . PRO A 1 101 ? 8.442 -6.068 -10.304 1.00 95.75 101 PRO A N 1
ATOM 799 C CA . PRO A 1 101 ? 7.839 -4.833 -9.817 1.00 95.75 101 PRO A CA 1
ATOM 800 C C . PRO A 1 101 ? 8.250 -3.616 -10.655 1.00 95.75 101 PRO A C 1
ATOM 802 O O . PRO A 1 101 ? 9.314 -3.586 -11.271 1.00 95.75 101 PRO A O 1
ATOM 805 N N . ILE A 1 102 ? 7.456 -2.549 -10.578 1.00 95.44 102 ILE A N 1
ATOM 806 C CA . ILE A 1 102 ? 7.906 -1.203 -10.947 1.00 95.44 102 ILE A CA 1
ATOM 807 C C . ILE A 1 102 ? 8.821 -0.706 -9.827 1.00 95.44 102 ILE A C 1
ATOM 809 O O . ILE A 1 102 ? 8.424 -0.707 -8.664 1.00 95.44 102 ILE A O 1
ATOM 813 N N . LEU A 1 103 ? 10.042 -0.296 -10.149 1.00 94.06 103 LEU A N 1
ATOM 814 C CA . LEU A 1 103 ? 11.054 0.087 -9.168 1.00 94.06 103 LEU A CA 1
ATOM 815 C C . LEU A 1 103 ? 11.358 1.577 -9.217 1.00 94.06 103 LEU A C 1
ATOM 817 O O . LEU A 1 103 ? 11.586 2.148 -10.282 1.00 94.06 103 LEU A O 1
ATOM 821 N N . TYR A 1 104 ? 11.492 2.163 -8.035 1.00 92.44 104 TYR A N 1
ATOM 822 C CA . TYR A 1 104 ? 11.987 3.513 -7.824 1.00 92.44 104 TYR A CA 1
ATOM 823 C C . TYR A 1 104 ? 13.231 3.451 -6.944 1.00 92.44 104 TYR A C 1
ATOM 825 O O . TYR A 1 104 ? 13.257 2.783 -5.902 1.00 92.44 104 TYR A O 1
ATOM 833 N N . LYS A 1 105 ? 14.282 4.160 -7.360 1.00 87.38 105 LYS A N 1
ATOM 834 C CA . LYS A 1 105 ? 15.480 4.330 -6.536 1.00 87.38 105 LYS A CA 1
ATOM 835 C C . LYS A 1 105 ? 15.131 5.241 -5.359 1.00 87.38 105 LYS A C 1
ATOM 837 O O . LYS A 1 105 ? 14.686 6.367 -5.573 1.00 87.38 105 LYS A O 1
ATOM 842 N N . SER A 1 106 ? 15.352 4.767 -4.134 1.00 82.88 106 SER A N 1
ATOM 843 C CA . SER A 1 106 ? 15.275 5.635 -2.955 1.00 82.88 106 SER A CA 1
ATOM 844 C C . SER A 1 106 ? 16.361 6.710 -3.050 1.00 82.88 106 SER A C 1
ATOM 846 O O . SER A 1 106 ? 17.424 6.468 -3.622 1.00 82.88 106 SER A O 1
ATOM 848 N N . ARG A 1 107 ? 16.121 7.899 -2.495 1.00 84.62 107 ARG A N 1
ATOM 849 C CA . ARG A 1 107 ? 17.155 8.942 -2.351 1.00 84.62 107 ARG A CA 1
ATOM 850 C C . ARG A 1 107 ? 17.903 8.829 -1.026 1.00 84.62 107 ARG A C 1
ATOM 852 O O . ARG A 1 107 ? 18.921 9.484 -0.823 1.00 84.62 107 ARG A O 1
ATOM 859 N N . CYS A 1 108 ? 17.409 7.993 -0.123 1.00 85.50 108 CYS A N 1
ATOM 860 C CA . CYS A 1 108 ? 17.966 7.823 1.200 1.00 85.50 108 CYS A CA 1
ATOM 861 C C . CYS A 1 108 ? 19.298 7.064 1.177 1.00 85.50 108 CYS A C 1
ATOM 863 O O . CYS A 1 108 ? 19.401 5.976 0.609 1.00 85.50 108 CYS A O 1
ATOM 865 N N . ALA A 1 109 ? 20.310 7.594 1.868 1.00 86.50 109 ALA A N 1
ATOM 866 C CA . ALA A 1 109 ? 21.612 6.938 1.992 1.00 86.50 109 ALA A CA 1
ATOM 867 C C . ALA A 1 109 ? 21.520 5.568 2.693 1.00 86.50 109 ALA A C 1
ATOM 869 O O . ALA A 1 109 ? 22.254 4.652 2.335 1.00 86.50 109 ALA A O 1
ATOM 870 N N . HIS A 1 110 ? 20.582 5.400 3.635 1.00 85.00 110 HIS A N 1
ATOM 871 C CA . HIS A 1 110 ? 20.339 4.117 4.308 1.00 85.00 110 HIS A CA 1
ATOM 872 C C . HIS A 1 110 ? 19.891 3.014 3.333 1.00 85.00 110 HIS A C 1
ATOM 874 O O . HIS A 1 110 ? 20.268 1.858 3.493 1.00 85.00 110 HIS A O 1
ATOM 880 N N . HIS A 1 111 ? 19.139 3.375 2.291 1.00 86.38 111 HIS A N 1
ATOM 881 C CA . HIS A 1 111 ? 18.667 2.454 1.253 1.00 86.38 111 HIS A CA 1
ATOM 882 C C . HIS A 1 111 ? 19.627 2.319 0.065 1.00 86.38 111 HIS A C 1
ATOM 884 O O . HIS A 1 111 ? 19.461 1.419 -0.757 1.00 86.38 111 HIS A O 1
ATOM 890 N N . ASN A 1 112 ? 20.661 3.161 -0.008 1.00 85.62 112 ASN A N 1
ATOM 891 C CA . ASN A 1 112 ? 21.700 3.114 -1.036 1.00 85.62 112 ASN A CA 1
ATOM 892 C C . ASN A 1 112 ? 23.093 2.940 -0.409 1.00 85.62 112 ASN A C 1
ATOM 894 O O . ASN A 1 112 ? 23.946 3.824 -0.541 1.00 85.62 112 ASN A O 1
ATOM 898 N N . PRO A 1 113 ? 23.349 1.820 0.293 1.00 85.62 113 PRO A N 1
ATOM 899 C CA . PRO A 1 113 ? 24.678 1.532 0.810 1.00 85.62 113 PRO A CA 1
ATOM 900 C C . PRO A 1 113 ? 25.693 1.397 -0.334 1.00 85.62 113 PRO A C 1
ATOM 902 O O . PRO A 1 113 ? 25.346 1.066 -1.469 1.00 85.62 113 PRO A O 1
ATOM 905 N N . LYS A 1 114 ? 26.979 1.606 -0.018 1.00 86.25 114 LYS A N 1
ATOM 906 C CA . LYS A 1 114 ? 28.082 1.466 -0.990 1.00 86.25 114 LYS A CA 1
ATOM 907 C C . LYS A 1 114 ? 28.093 0.087 -1.659 1.00 86.25 114 LYS A C 1
ATOM 909 O O . LYS A 1 114 ? 28.400 -0.021 -2.844 1.00 86.25 114 LYS A O 1
ATOM 914 N N . ASP A 1 115 ? 27.741 -0.958 -0.910 1.00 85.88 115 ASP A N 1
ATOM 915 C CA . ASP A 1 115 ? 27.487 -2.278 -1.481 1.00 85.88 115 ASP A CA 1
ATOM 916 C C . ASP A 1 115 ? 26.128 -2.294 -2.195 1.00 85.88 115 ASP A C 1
ATOM 918 O O . ASP A 1 115 ? 25.074 -2.489 -1.587 1.00 85.88 115 ASP A O 1
ATOM 922 N N . SER A 1 116 ? 26.164 -2.139 -3.519 1.00 81.50 116 SER A N 1
ATOM 923 C CA . SER A 1 116 ? 24.966 -2.121 -4.367 1.00 81.50 116 SER A CA 1
ATOM 924 C C . SER A 1 116 ? 24.105 -3.393 -4.298 1.00 81.50 116 SER A C 1
ATOM 926 O O . SER A 1 116 ? 22.960 -3.370 -4.755 1.00 81.50 116 SER A O 1
ATOM 928 N N . LYS A 1 117 ? 24.608 -4.509 -3.745 1.00 81.69 117 LYS A N 1
ATOM 929 C CA . LYS A 1 117 ? 23.807 -5.726 -3.516 1.00 81.69 117 LYS A CA 1
ATOM 930 C C . LYS A 1 117 ? 22.812 -5.561 -2.367 1.00 81.69 117 LYS A C 1
ATOM 932 O O . LYS A 1 117 ? 21.802 -6.259 -2.340 1.00 81.69 117 LYS A O 1
ATOM 937 N N . GLN A 1 118 ? 23.076 -4.625 -1.461 1.00 84.00 118 GLN A N 1
ATOM 938 C CA . GLN A 1 118 ? 22.225 -4.307 -0.315 1.00 84.00 118 GLN A CA 1
ATOM 939 C C . GLN A 1 118 ? 21.277 -3.135 -0.586 1.00 84.00 118 GLN A C 1
ATOM 941 O O . GLN A 1 118 ? 20.538 -2.735 0.308 1.00 84.00 118 GLN A O 1
ATOM 946 N N . ALA A 1 119 ? 21.278 -2.597 -1.810 1.00 89.81 119 ALA A N 1
ATOM 947 C CA . ALA A 1 119 ? 20.371 -1.528 -2.195 1.00 89.81 119 ALA A CA 1
ATOM 948 C C . ALA A 1 119 ? 18.905 -1.949 -2.013 1.00 89.81 119 ALA A C 1
ATOM 950 O O . ALA A 1 119 ? 18.496 -3.051 -2.408 1.00 89.81 119 ALA A O 1
ATOM 951 N N . VAL A 1 120 ? 18.138 -1.039 -1.420 1.00 91.62 120 VAL A N 1
ATOM 952 C CA . VAL A 1 120 ? 16.705 -1.156 -1.167 1.00 91.62 120 VAL A CA 1
ATOM 953 C C . VAL A 1 120 ? 15.983 -0.207 -2.113 1.00 91.62 120 VAL A C 1
ATOM 955 O O . VAL A 1 120 ? 16.336 0.963 -2.254 1.00 91.62 120 VAL A O 1
ATOM 958 N N . PHE A 1 121 ? 14.961 -0.727 -2.772 1.00 92.88 121 PHE A N 1
ATOM 959 C CA . PHE A 1 121 ? 14.129 -0.002 -3.716 1.00 92.88 121 PHE A CA 1
ATOM 960 C C . PHE A 1 121 ? 12.720 0.110 -3.160 1.00 92.88 121 PHE A C 1
ATOM 962 O O . PHE A 1 121 ? 12.245 -0.791 -2.462 1.00 92.88 121 PHE A O 1
ATOM 969 N N . LYS A 1 122 ? 12.028 1.180 -3.547 1.00 95.12 122 LYS A N 1
ATOM 970 C CA . LYS A 1 122 ? 10.571 1.205 -3.485 1.00 95.12 122 LYS A CA 1
ATOM 971 C C . LYS A 1 122 ? 10.062 0.441 -4.701 1.00 95.12 122 LYS A C 1
ATOM 973 O O . LYS A 1 122 ? 10.311 0.844 -5.835 1.00 95.12 122 LYS A O 1
ATOM 978 N N . GLY A 1 123 ? 9.412 -0.686 -4.460 1.00 95.50 123 GLY A N 1
ATOM 979 C CA . GLY A 1 123 ? 8.705 -1.465 -5.463 1.00 95.50 123 GLY A CA 1
ATOM 980 C C . GLY A 1 123 ? 7.229 -1.092 -5.493 1.00 95.50 123 GLY A C 1
ATOM 981 O O . GLY A 1 123 ? 6.658 -0.735 -4.466 1.00 95.50 123 GLY A O 1
ATOM 982 N N . MET A 1 124 ? 6.605 -1.205 -6.658 1.00 97.50 124 MET A N 1
ATOM 983 C CA . MET A 1 124 ? 5.160 -1.199 -6.826 1.00 97.50 124 MET A CA 1
ATOM 984 C C . MET A 1 124 ? 4.740 -2.425 -7.636 1.00 97.50 124 MET A C 1
ATOM 986 O O . MET A 1 124 ? 5.330 -2.723 -8.675 1.00 97.50 124 MET A O 1
ATOM 990 N N . GLN A 1 125 ? 3.724 -3.141 -7.160 1.00 97.19 125 GLN A N 1
ATOM 991 C CA . GLN A 1 125 ? 3.159 -4.304 -7.845 1.00 97.19 125 GLN A CA 1
ATOM 992 C C . GLN A 1 125 ? 1.661 -4.422 -7.556 1.00 97.19 125 GLN A C 1
ATOM 994 O O . GLN A 1 125 ? 1.148 -3.900 -6.565 1.00 97.19 125 GLN A O 1
ATOM 999 N N . PHE A 1 126 ? 0.961 -5.122 -8.440 1.00 97.75 126 PHE A N 1
ATOM 1000 C CA . PHE A 1 126 ? -0.435 -5.481 -8.309 1.00 97.75 126 PHE A CA 1
ATOM 1001 C C . PHE A 1 126 ? -0.572 -6.705 -7.417 1.00 97.75 126 PHE A C 1
ATOM 1003 O O . PHE A 1 126 ? -0.277 -7.831 -7.820 1.00 97.75 126 PHE A O 1
ATOM 1010 N N . PHE A 1 127 ? -1.075 -6.484 -6.209 1.00 97.94 127 PHE A N 1
ATOM 1011 C CA . PHE A 1 127 ? -1.392 -7.563 -5.288 1.00 97.94 127 PHE A CA 1
ATOM 1012 C C . PHE A 1 127 ? -2.883 -7.604 -4.987 1.00 97.94 127 PHE A C 1
ATOM 1014 O O . PHE A 1 127 ? -3.591 -6.598 -5.026 1.00 97.94 127 PHE A O 1
ATOM 1021 N N . ARG A 1 128 ? -3.375 -8.810 -4.704 1.00 98.06 128 ARG A N 1
ATOM 1022 C CA . ARG A 1 128 ? -4.757 -9.018 -4.257 1.00 98.06 128 ARG A CA 1
ATOM 1023 C C . ARG A 1 128 ? -4.854 -8.830 -2.747 1.00 98.06 128 ARG A C 1
ATOM 1025 O O . ARG A 1 128 ? -5.808 -8.235 -2.275 1.00 98.06 128 ARG A O 1
ATOM 1032 N N . ASN A 1 129 ? -3.873 -9.331 -2.011 1.00 98.31 129 ASN A N 1
ATOM 1033 C CA . ASN A 1 129 ? -3.716 -9.245 -0.559 1.00 98.31 129 ASN A CA 1
ATOM 1034 C C . ASN A 1 129 ? -2.216 -9.125 -0.268 1.00 98.31 129 ASN A C 1
ATOM 1036 O O . ASN A 1 129 ? -1.423 -9.190 -1.211 1.00 98.31 129 ASN A O 1
ATOM 1040 N N . ASN A 1 130 ? -1.810 -9.070 0.999 1.00 96.50 130 ASN A N 1
ATOM 1041 C CA . ASN A 1 130 ? -0.389 -9.165 1.304 1.00 96.50 130 ASN A CA 1
ATOM 1042 C C . ASN A 1 130 ? 0.190 -10.489 0.780 1.00 96.50 130 ASN A C 1
ATOM 1044 O O . ASN A 1 130 ? -0.360 -11.555 1.084 1.00 96.50 130 ASN A O 1
ATOM 1048 N N . PRO A 1 131 ? 1.260 -10.455 -0.036 1.00 94.44 131 PRO A N 1
ATOM 1049 C CA . PRO A 1 131 ? 1.907 -11.674 -0.476 1.00 94.44 131 PRO A CA 1
ATOM 1050 C C . PRO A 1 131 ? 2.658 -12.284 0.709 1.00 94.44 131 PRO A C 1
ATOM 1052 O O . PRO A 1 131 ? 3.371 -11.589 1.425 1.00 94.44 131 PRO A O 1
ATOM 1055 N N . ASN A 1 132 ? 2.542 -13.597 0.889 1.00 90.62 132 ASN A N 1
ATOM 1056 C CA . ASN A 1 132 ? 3.391 -14.320 1.829 1.00 90.62 132 ASN A CA 1
ATOM 1057 C C . ASN A 1 132 ? 4.773 -14.525 1.189 1.00 90.62 132 ASN A C 1
ATOM 1059 O O . ASN A 1 132 ? 5.036 -15.570 0.595 1.00 90.62 132 ASN A O 1
ATOM 1063 N N . SER A 1 133 ? 5.600 -13.480 1.192 1.00 90.31 133 SER A N 1
ATOM 1064 C CA . SER A 1 133 ? 6.907 -13.470 0.535 1.00 90.31 133 SER A CA 1
ATOM 1065 C C . SER A 1 133 ? 7.920 -12.684 1.351 1.00 90.31 133 SER A C 1
ATOM 1067 O O . SER A 1 133 ? 7.694 -11.524 1.678 1.00 90.31 133 SER A O 1
ATOM 1069 N N . GLU A 1 134 ? 9.086 -13.282 1.586 1.00 89.62 134 GLU A N 1
ATOM 1070 C CA . GLU A 1 134 ? 10.219 -12.616 2.241 1.00 89.62 134 GLU A CA 1
ATOM 1071 C C . GLU A 1 134 ? 10.859 -11.521 1.372 1.00 89.62 134 GLU A C 1
ATOM 1073 O O . GLU A 1 134 ? 11.689 -10.755 1.853 1.00 89.62 134 GLU A O 1
ATOM 1078 N N . LEU A 1 135 ? 10.493 -11.445 0.087 1.00 91.31 135 LEU A N 1
ATOM 1079 C CA . LEU A 1 135 ? 11.018 -10.451 -0.852 1.00 91.31 135 LEU A CA 1
ATOM 1080 C C . LEU A 1 135 ? 10.273 -9.113 -0.775 1.00 91.31 135 LEU A C 1
ATOM 1082 O O . LEU A 1 135 ? 10.791 -8.097 -1.240 1.00 91.31 135 LEU A O 1
ATOM 1086 N N . VAL A 1 136 ? 9.051 -9.123 -0.239 1.00 94.19 136 VAL A N 1
AT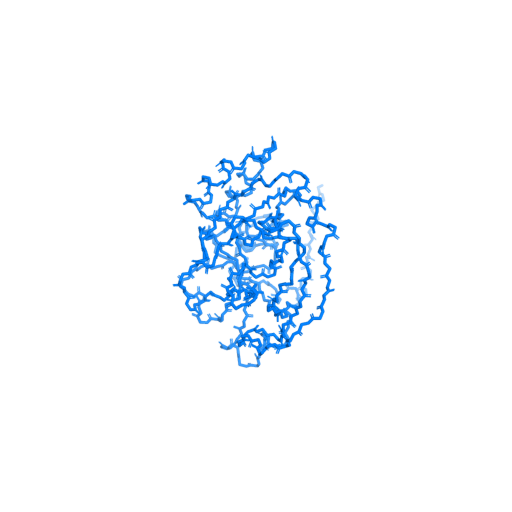OM 1087 C CA . VAL A 1 136 ? 8.152 -7.969 -0.183 1.00 94.19 136 VAL A CA 1
ATOM 1088 C C . VAL A 1 136 ? 8.088 -7.487 1.255 1.00 94.19 136 VAL A C 1
ATOM 1090 O O . VAL A 1 136 ? 7.529 -8.156 2.117 1.00 94.19 136 VAL A O 1
ATOM 1093 N N . HIS A 1 137 ? 8.648 -6.310 1.519 1.00 94.75 137 HIS A N 1
ATOM 1094 C CA . HIS A 1 137 ? 8.642 -5.729 2.854 1.00 94.75 137 HIS A CA 1
ATOM 1095 C C . HIS A 1 137 ? 7.637 -4.583 2.928 1.00 94.75 137 HIS A C 1
ATOM 1097 O O . HIS A 1 137 ? 7.846 -3.503 2.374 1.00 94.75 137 HIS A O 1
ATOM 1103 N N . PHE A 1 138 ? 6.538 -4.838 3.622 1.00 95.88 138 PHE A N 1
ATOM 1104 C CA . PHE A 1 138 ? 5.519 -3.851 3.946 1.00 95.88 138 PHE A CA 1
ATOM 1105 C C . PHE A 1 138 ? 5.826 -3.097 5.239 1.00 95.88 138 PHE A C 1
ATOM 1107 O O . PHE A 1 138 ? 6.655 -3.525 6.050 1.00 95.88 138 PHE A O 1
ATOM 1114 N N . ASP A 1 139 ? 5.145 -1.968 5.429 1.00 95.88 139 ASP A N 1
ATOM 1115 C CA . ASP A 1 139 ? 5.181 -1.259 6.700 1.00 95.88 139 ASP A CA 1
ATOM 1116 C C . ASP A 1 139 ? 4.437 -2.067 7.755 1.00 95.88 139 ASP A C 1
ATOM 1118 O O . ASP A 1 139 ? 3.405 -2.684 7.504 1.00 95.88 139 ASP A O 1
ATOM 1122 N N . SER A 1 140 ? 4.982 -2.083 8.961 1.00 96.12 140 SER A N 1
ATOM 1123 C CA . SER A 1 140 ? 4.338 -2.699 10.107 1.00 96.12 140 SER A CA 1
ATOM 1124 C C . SER A 1 140 ? 3.532 -1.658 10.873 1.00 96.12 140 SER A C 1
ATOM 1126 O O . SER A 1 140 ? 4.007 -0.551 11.135 1.00 96.12 140 SER A O 1
ATOM 1128 N N . ALA A 1 141 ? 2.323 -2.038 11.271 1.00 96.88 141 ALA A N 1
ATOM 1129 C CA . ALA A 1 141 ? 1.478 -1.256 12.156 1.00 96.88 141 ALA A CA 1
ATOM 1130 C C . ALA A 1 141 ? 1.062 -2.100 13.361 1.00 96.88 141 ALA A C 1
ATOM 1132 O O . ALA A 1 141 ? 0.790 -3.288 13.215 1.00 96.88 141 ALA A O 1
ATOM 1133 N N . TRP A 1 142 ? 1.000 -1.504 14.547 1.00 97.06 142 TRP A N 1
ATOM 1134 C CA . TRP A 1 142 ? 0.627 -2.197 15.777 1.00 97.06 142 TRP A CA 1
ATOM 1135 C C . TRP A 1 142 ? -0.532 -1.496 16.463 1.00 97.06 142 TRP A C 1
ATOM 1137 O O . TRP A 1 142 ? -0.462 -0.303 16.770 1.00 97.06 142 TRP A O 1
ATOM 1147 N N . LEU A 1 143 ? -1.581 -2.271 16.720 1.00 96.31 143 LEU A N 1
ATOM 1148 C CA . LEU A 1 143 ? -2.741 -1.879 17.502 1.00 96.31 143 LEU A CA 1
ATOM 1149 C C . LEU A 1 143 ? -2.711 -2.680 18.813 1.00 96.31 143 LEU A C 1
ATOM 1151 O O . LEU A 1 143 ? -3.151 -3.831 18.858 1.00 96.31 143 LEU A O 1
ATOM 1155 N N . GLY A 1 144 ? -2.112 -2.102 19.858 1.00 94.00 144 GLY A N 1
ATOM 1156 C CA . GLY A 1 144 ? -1.657 -2.883 21.016 1.00 94.00 144 GLY A CA 1
ATOM 1157 C C . GLY A 1 144 ? -0.620 -3.925 20.579 1.00 94.00 144 GLY A C 1
ATOM 1158 O O . GLY A 1 144 ? 0.306 -3.598 19.840 1.00 94.00 144 GLY A O 1
ATOM 1159 N N . GLU A 1 145 ? -0.828 -5.186 20.955 1.00 94.19 145 GLU A N 1
ATOM 1160 C CA . GLU A 1 145 ? 0.042 -6.309 20.561 1.00 94.19 145 GLU A CA 1
ATOM 1161 C C . GLU A 1 145 ? -0.256 -6.863 19.156 1.00 94.19 145 GLU A C 1
ATOM 1163 O O . GLU A 1 145 ? 0.499 -7.676 18.623 1.00 94.19 145 GLU A O 1
ATOM 1168 N N . THR A 1 146 ? -1.357 -6.441 18.525 1.00 96.69 146 THR A N 1
ATOM 1169 C CA . THR A 1 146 ? -1.747 -6.971 17.210 1.00 96.69 146 THR A CA 1
ATOM 1170 C C . THR A 1 146 ? -0.965 -6.270 16.108 1.00 96.69 146 THR A C 1
ATOM 1172 O O . THR A 1 146 ? -1.128 -5.064 15.900 1.00 96.69 146 THR A O 1
ATOM 1175 N N . LYS A 1 147 ? -0.138 -7.029 15.384 1.00 96.44 147 LYS A N 1
ATOM 1176 C CA . LYS A 1 147 ? 0.621 -6.548 14.226 1.00 96.44 147 LYS A CA 1
ATOM 1177 C C . LYS A 1 147 ? -0.201 -6.670 12.939 1.00 96.44 147 LYS A C 1
ATOM 1179 O O . LYS A 1 147 ? -0.815 -7.697 12.677 1.00 96.44 147 LYS A O 1
ATOM 1184 N N . TYR A 1 148 ? -0.129 -5.635 12.115 1.00 97.81 148 TYR A N 1
ATOM 1185 C CA . TYR A 1 148 ? -0.639 -5.563 10.753 1.00 97.81 148 TYR A CA 1
ATOM 1186 C C . TYR A 1 148 ? 0.514 -5.242 9.805 1.00 97.81 148 TYR A C 1
ATOM 1188 O O . TYR A 1 148 ? 1.511 -4.632 10.199 1.00 97.81 148 TYR A O 1
ATOM 1196 N N . GLU A 1 149 ? 0.345 -5.611 8.543 1.00 97.19 149 GLU A N 1
ATOM 1197 C CA . GLU A 1 149 ? 1.257 -5.253 7.462 1.00 97.19 149 GLU A CA 1
ATOM 1198 C C . GLU A 1 149 ? 0.506 -4.414 6.431 1.00 97.19 149 GLU A C 1
ATOM 1200 O O . GLU A 1 149 ? -0.508 -4.850 5.880 1.00 97.19 149 GLU A O 1
ATOM 1205 N N . LEU A 1 150 ? 0.990 -3.198 6.207 1.00 97.69 150 LEU A N 1
ATOM 1206 C CA . LEU A 1 150 ? 0.386 -2.180 5.361 1.00 97.69 150 LEU A CA 1
ATOM 1207 C C . LEU A 1 150 ? 1.261 -1.928 4.131 1.00 97.69 150 LEU A C 1
ATOM 1209 O O . LEU A 1 150 ? 2.489 -1.966 4.244 1.00 97.69 150 LEU A O 1
ATOM 1213 N N . PRO A 1 151 ? 0.670 -1.608 2.966 1.00 97.56 151 PRO A N 1
ATOM 1214 C CA . PRO A 1 151 ? 1.440 -1.060 1.862 1.00 97.56 151 PRO A CA 1
ATOM 1215 C C . PRO A 1 151 ? 2.376 0.056 2.330 1.00 97.56 151 PRO A C 1
ATOM 1217 O O . PRO A 1 151 ? 2.031 0.851 3.201 1.00 97.56 151 PRO A O 1
ATOM 1220 N N . PHE A 1 152 ? 3.568 0.100 1.750 1.00 96.31 152 PHE A N 1
ATOM 1221 C CA . PHE A 1 152 ? 4.584 1.071 2.127 1.00 96.31 152 PHE A CA 1
ATOM 1222 C C . PHE A 1 152 ? 4.065 2.506 1.971 1.00 96.31 152 PHE A C 1
ATOM 1224 O O . PHE A 1 152 ? 3.505 2.841 0.924 1.00 96.31 152 PHE A O 1
ATOM 1231 N N . GLU A 1 153 ? 4.295 3.321 3.004 1.00 94.94 153 GLU A N 1
ATOM 1232 C CA . GLU A 1 153 ? 3.830 4.702 3.199 1.00 94.94 153 GLU A CA 1
ATOM 1233 C C . GLU A 1 153 ? 2.323 4.871 3.465 1.00 94.94 153 GLU A C 1
ATOM 1235 O O . GLU A 1 153 ? 1.871 6.003 3.660 1.00 94.94 153 GLU A O 1
ATOM 1240 N N . ASP A 1 154 ? 1.534 3.794 3.540 1.00 97.12 154 ASP A N 1
ATOM 1241 C CA . ASP A 1 154 ? 0.127 3.919 3.921 1.00 97.12 154 ASP A CA 1
ATOM 1242 C C . ASP A 1 154 ? -0.027 4.161 5.424 1.00 97.12 154 ASP A C 1
ATOM 1244 O O . ASP A 1 154 ? 0.467 3.418 6.273 1.00 97.12 154 ASP A O 1
ATOM 1248 N N . ILE A 1 155 ? -0.805 5.191 5.753 1.00 97.75 155 ILE A N 1
ATOM 1249 C CA . ILE A 1 155 ? -1.158 5.537 7.126 1.00 97.75 155 ILE A CA 1
ATOM 1250 C C . ILE A 1 155 ? -2.652 5.259 7.318 1.00 97.75 155 ILE A C 1
ATOM 1252 O O . ILE A 1 155 ? -3.481 5.843 6.612 1.00 97.75 155 ILE A O 1
ATOM 1256 N N . PRO A 1 156 ? -3.035 4.390 8.266 1.00 98.38 156 PRO A N 1
ATOM 1257 C CA . PRO A 1 156 ? -4.437 4.125 8.527 1.00 98.38 156 PRO A CA 1
ATOM 1258 C C . PRO A 1 156 ? -5.086 5.333 9.198 1.00 98.38 156 PRO A C 1
ATOM 1260 O O . PRO A 1 156 ? -4.493 5.982 10.059 1.00 98.38 156 PRO A O 1
ATOM 1263 N N . ILE A 1 157 ? -6.326 5.613 8.812 1.00 98.50 157 ILE A N 1
ATOM 1264 C CA . ILE A 1 157 ? -7.130 6.705 9.374 1.00 98.50 157 ILE A CA 1
ATOM 1265 C C . ILE A 1 157 ? -8.087 6.213 10.462 1.00 98.50 157 ILE A C 1
ATOM 1267 O O . ILE A 1 157 ? -8.501 6.990 11.322 1.00 98.50 157 ILE A O 1
ATOM 1271 N N . MET A 1 158 ? -8.443 4.924 10.440 1.00 98.69 158 MET A N 1
ATOM 1272 C CA . MET A 1 158 ? -9.316 4.328 11.443 1.00 98.69 158 MET A CA 1
ATOM 1273 C C . MET A 1 158 ? -9.201 2.804 11.528 1.00 98.69 158 MET A C 1
ATOM 1275 O O . MET A 1 158 ? -8.652 2.154 10.637 1.00 98.69 158 MET A O 1
ATOM 1279 N N . VAL A 1 159 ? -9.795 2.249 12.582 1.00 98.81 159 VAL A N 1
ATOM 1280 C CA . VAL A 1 159 ? -10.130 0.827 12.717 1.00 98.81 159 VAL A CA 1
ATOM 1281 C C . VAL A 1 159 ? -11.624 0.644 12.447 1.00 98.81 159 VAL A C 1
ATOM 1283 O O . VAL A 1 159 ? -12.436 1.407 12.973 1.00 98.81 159 VAL A O 1
ATOM 1286 N N . LYS A 1 160 ? -11.994 -0.347 11.633 1.00 98.44 160 LYS A N 1
ATOM 1287 C CA . LYS A 1 160 ? -13.391 -0.721 11.373 1.00 98.44 160 LYS A CA 1
ATOM 1288 C C . LYS A 1 160 ? -13.499 -2.204 11.043 1.00 98.44 160 LYS A C 1
ATOM 1290 O O . LYS A 1 160 ? -12.761 -2.690 10.189 1.00 98.44 160 LYS A O 1
ATOM 1295 N N . ASP A 1 161 ? -14.435 -2.905 11.669 1.00 98.00 161 ASP A N 1
ATOM 1296 C CA . ASP A 1 161 ? -14.669 -4.339 11.499 1.00 98.00 161 ASP A CA 1
ATOM 1297 C C . ASP A 1 161 ? -13.370 -5.154 11.671 1.00 98.00 161 ASP A C 1
ATOM 1299 O O . ASP A 1 161 ? -13.070 -6.051 10.875 1.00 98.00 161 ASP A O 1
ATOM 1303 N N . LYS A 1 162 ? -12.565 -4.807 12.692 1.00 98.00 162 LYS A N 1
ATOM 1304 C CA . LYS A 1 162 ? -11.231 -5.381 12.966 1.00 98.00 162 LYS A CA 1
ATOM 1305 C C . LYS A 1 162 ? -10.213 -5.217 11.825 1.00 98.00 162 LYS A C 1
ATOM 1307 O O . LYS A 1 162 ? -9.284 -6.014 11.692 1.00 98.00 162 LYS A O 1
ATOM 1312 N N . ARG A 1 163 ? -10.388 -4.206 10.973 1.00 98.69 163 ARG A N 1
ATOM 1313 C CA . ARG A 1 163 ? -9.459 -3.856 9.890 1.00 98.69 163 ARG A CA 1
ATOM 1314 C C . ARG A 1 163 ? -8.878 -2.475 10.116 1.00 98.69 163 ARG A C 1
ATOM 1316 O O . ARG A 1 163 ? -9.603 -1.558 10.496 1.00 98.69 163 ARG A O 1
ATOM 1323 N N . LEU A 1 164 ? -7.600 -2.312 9.794 1.00 98.81 164 LEU A N 1
ATOM 1324 C CA . LEU A 1 164 ? -7.020 -0.994 9.576 1.00 98.81 164 LEU A CA 1
ATOM 1325 C C . LEU A 1 164 ? -7.495 -0.466 8.227 1.00 98.81 164 LEU A C 1
ATOM 1327 O O . LEU A 1 164 ? -7.425 -1.172 7.220 1.00 98.81 164 LEU A O 1
ATOM 1331 N N . VAL A 1 165 ? -8.003 0.762 8.212 1.00 98.81 165 VAL A N 1
ATOM 1332 C CA . VAL A 1 165 ? -8.547 1.392 7.010 1.00 98.81 165 VAL A CA 1
ATOM 1333 C C . VAL A 1 165 ? -7.626 2.509 6.558 1.00 98.81 165 VAL A C 1
ATOM 1335 O O . VAL A 1 165 ? -7.418 3.475 7.291 1.00 98.81 165 VAL A O 1
ATOM 1338 N N . VAL A 1 166 ? -7.106 2.381 5.341 1.00 98.62 166 VAL A N 1
ATOM 1339 C CA . VAL A 1 166 ? -6.245 3.375 4.687 1.00 98.62 166 VAL A CA 1
ATOM 1340 C C . VAL A 1 166 ? -7.015 4.070 3.564 1.00 98.62 166 VAL A C 1
ATOM 1342 O O . VAL A 1 166 ? -7.886 3.464 2.930 1.00 98.62 166 VAL A O 1
ATOM 1345 N N . VAL A 1 167 ? -6.704 5.344 3.324 1.00 98.25 167 VAL A N 1
ATOM 1346 C CA . VAL A 1 167 ? -7.216 6.102 2.173 1.00 98.25 167 VAL A CA 1
ATOM 1347 C C . VAL A 1 167 ? -6.214 5.967 1.039 1.00 98.25 167 VAL A C 1
ATOM 1349 O O . VAL A 1 167 ? -5.027 6.215 1.228 1.00 98.25 167 VAL A O 1
ATOM 1352 N N . ARG A 1 168 ? -6.690 5.584 -0.141 1.00 97.88 168 ARG A N 1
ATOM 1353 C CA . ARG A 1 168 ? -5.885 5.473 -1.357 1.00 97.88 168 ARG A CA 1
ATOM 1354 C C . ARG A 1 168 ? -6.376 6.494 -2.369 1.00 97.88 168 ARG A C 1
ATOM 1356 O O . ARG A 1 168 ? -7.583 6.673 -2.515 1.00 97.88 168 ARG A O 1
ATOM 1363 N N . ASP A 1 169 ? -5.437 7.130 -3.055 1.00 96.56 169 ASP A N 1
ATOM 1364 C CA . ASP A 1 169 ? -5.684 8.105 -4.116 1.00 96.56 169 ASP A CA 1
ATOM 1365 C C . ASP A 1 169 ? -5.154 7.572 -5.451 1.00 96.56 169 ASP A C 1
ATOM 1367 O O . ASP A 1 169 ? -4.088 6.954 -5.521 1.00 96.56 169 ASP A O 1
ATOM 1371 N N . HIS A 1 170 ? -5.921 7.804 -6.509 1.00 95.75 170 HIS A N 1
ATOM 1372 C CA . HIS A 1 170 ? -5.497 7.626 -7.884 1.00 95.75 170 HIS A CA 1
ATOM 1373 C C . HIS A 1 170 ? -6.142 8.710 -8.755 1.00 95.75 170 HIS A C 1
ATOM 1375 O O . HIS A 1 170 ? -7.351 8.684 -8.975 1.00 95.75 170 HIS A O 1
ATOM 1381 N N . GLU A 1 171 ? -5.339 9.656 -9.249 1.00 93.81 171 GLU A N 1
ATOM 1382 C CA . GLU A 1 171 ? -5.798 10.792 -10.067 1.00 93.81 171 GLU A CA 1
ATOM 1383 C C . GLU A 1 171 ? -6.998 11.555 -9.448 1.00 93.81 171 GLU A C 1
ATOM 1385 O O . GLU A 1 171 ? -7.970 11.872 -10.133 1.00 93.81 171 GLU A O 1
ATOM 1390 N N . ASN A 1 172 ? -6.934 11.875 -8.147 1.00 94.88 172 ASN A N 1
ATOM 1391 C CA . ASN A 1 172 ? -7.990 12.539 -7.361 1.00 94.88 172 ASN A CA 1
ATOM 1392 C C . ASN A 1 172 ? -9.242 11.681 -7.096 1.00 94.88 172 ASN A C 1
ATOM 1394 O O . ASN A 1 172 ? -10.274 12.198 -6.656 1.00 94.88 172 ASN A O 1
ATOM 1398 N N . LYS A 1 173 ? -9.177 10.370 -7.349 1.00 96.19 173 LYS A N 1
ATOM 1399 C CA . LYS A 1 173 ? -10.221 9.414 -6.971 1.00 96.19 173 LYS A CA 1
ATOM 1400 C C . LYS A 1 173 ? -9.814 8.690 -5.693 1.00 96.19 173 LYS A C 1
ATOM 1402 O O . LYS A 1 173 ? -8.893 7.875 -5.692 1.00 96.19 173 LYS A O 1
ATOM 1407 N N . PHE A 1 174 ? -10.548 8.954 -4.614 1.00 96.88 174 PHE A N 1
ATOM 1408 C CA . PHE A 1 174 ? -10.273 8.394 -3.291 1.00 96.88 174 PHE A CA 1
ATOM 1409 C C . PHE A 1 174 ? -11.106 7.146 -3.008 1.00 96.88 174 PHE A C 1
ATOM 1411 O O . PHE A 1 174 ? -12.333 7.176 -3.103 1.00 96.88 174 PHE A O 1
ATOM 1418 N N . PHE A 1 175 ? -10.461 6.068 -2.573 1.00 98.12 175 PHE A N 1
ATOM 1419 C CA . PHE A 1 175 ? -11.133 4.862 -2.087 1.00 98.12 175 PHE A CA 1
ATOM 1420 C C . PHE A 1 175 ? -10.508 4.369 -0.781 1.00 98.12 175 PHE A C 1
ATOM 1422 O O . PHE A 1 175 ? -9.410 4.775 -0.405 1.00 98.12 175 PHE A O 1
ATOM 1429 N N . HIS A 1 176 ? -11.215 3.486 -0.074 1.00 98.62 176 HIS A N 1
ATOM 1430 C CA . HIS A 1 176 ? -10.769 2.967 1.216 1.00 98.62 176 HIS A CA 1
ATOM 1431 C C . HIS A 1 176 ? -10.434 1.483 1.111 1.00 98.62 176 HIS A C 1
ATOM 1433 O O . HIS A 1 176 ? -11.233 0.686 0.610 1.00 98.62 176 HIS A O 1
ATOM 1439 N N . LEU A 1 177 ? -9.265 1.112 1.626 1.00 98.75 177 LEU A N 1
ATOM 1440 C CA . LEU A 1 177 ? -8.805 -0.268 1.692 1.00 98.75 177 LEU A CA 1
ATOM 1441 C C . LEU A 1 177 ? -8.760 -0.708 3.157 1.00 98.75 177 LEU A C 1
ATOM 1443 O O . LEU A 1 177 ? -8.065 -0.108 3.970 1.00 98.75 177 LEU A O 1
ATOM 1447 N N . GLY A 1 178 ? -9.525 -1.743 3.495 1.00 98.75 178 GLY A N 1
ATOM 1448 C CA . GLY A 1 178 ? -9.517 -2.374 4.810 1.00 98.75 178 GLY A CA 1
ATOM 1449 C C . GLY A 1 178 ? -8.590 -3.587 4.837 1.00 98.75 178 GLY A C 1
ATOM 1450 O O . GLY A 1 178 ? -8.816 -4.551 4.101 1.00 98.75 178 GLY A O 1
ATOM 1451 N N . ILE A 1 179 ? -7.604 -3.573 5.726 1.00 98.75 179 ILE A N 1
ATOM 1452 C CA . ILE A 1 179 ? -6.564 -4.596 5.870 1.00 98.75 179 ILE A CA 1
ATOM 1453 C C . ILE A 1 179 ? -6.726 -5.265 7.239 1.00 98.75 179 ILE A C 1
ATOM 1455 O O . ILE A 1 179 ? -6.733 -4.581 8.261 1.00 98.75 179 ILE A O 1
ATOM 1459 N N . ASP A 1 180 ? -6.909 -6.586 7.267 1.00 98.62 180 ASP A N 1
ATOM 1460 C CA . ASP A 1 180 ? -6.970 -7.338 8.529 1.00 98.62 180 ASP A CA 1
ATOM 1461 C C . ASP A 1 180 ? -5.585 -7.794 9.015 1.00 98.62 180 ASP A C 1
ATOM 1463 O O . ASP A 1 180 ? -4.584 -7.660 8.312 1.00 98.62 180 ASP A O 1
ATOM 1467 N N . GLU A 1 181 ? -5.535 -8.354 10.226 1.00 97.81 181 GLU A N 1
ATOM 1468 C CA . GLU A 1 181 ? -4.311 -8.867 10.866 1.00 97.81 181 GLU A CA 1
ATOM 1469 C C . GLU A 1 181 ? -3.585 -9.941 10.030 1.00 97.81 181 GLU A C 1
ATOM 1471 O O . GLU A 1 181 ? -2.393 -10.172 10.201 1.00 97.81 181 GLU A O 1
ATOM 1476 N N . LYS A 1 182 ? -4.298 -10.607 9.109 1.00 97.94 182 LYS A N 1
ATOM 1477 C CA . LYS A 1 182 ? -3.761 -11.660 8.232 1.00 97.94 182 LYS A CA 1
ATOM 1478 C C . LYS A 1 182 ? -3.321 -11.103 6.880 1.00 97.94 182 LYS A C 1
ATOM 1480 O O . LYS A 1 182 ? -3.048 -11.877 5.964 1.00 97.94 182 LYS A O 1
ATOM 1485 N N . GLY A 1 183 ? -3.330 -9.780 6.719 1.00 97.88 183 GLY A N 1
ATOM 1486 C CA . GLY A 1 183 ? -2.983 -9.108 5.476 1.00 97.88 183 GLY A CA 1
ATOM 1487 C C . GLY A 1 183 ? -4.011 -9.297 4.361 1.00 97.88 183 GLY A C 1
ATOM 1488 O O . GLY A 1 183 ? -3.694 -9.040 3.199 1.00 97.88 183 GLY A O 1
ATOM 1489 N N . LYS A 1 184 ? -5.243 -9.747 4.655 1.00 98.50 184 LYS A N 1
ATOM 1490 C CA . LYS A 1 184 ? -6.295 -9.808 3.632 1.00 98.50 184 LYS A CA 1
ATOM 1491 C C . LYS A 1 184 ? -6.904 -8.437 3.442 1.00 98.50 184 LYS A C 1
ATOM 1493 O O . LYS A 1 184 ? -7.270 -7.756 4.403 1.00 98.50 184 LYS A O 1
ATOM 1498 N N . TRP A 1 185 ? -7.091 -8.071 2.186 1.00 98.56 185 TRP A N 1
ATOM 1499 C CA . TRP A 1 185 ? -7.613 -6.773 1.802 1.00 98.56 185 TRP A CA 1
ATOM 1500 C C . TRP A 1 185 ? -9.074 -6.857 1.404 1.00 98.56 185 TRP A C 1
ATOM 1502 O O . TRP A 1 185 ? -9.552 -7.886 0.919 1.00 98.56 185 TRP A O 1
ATOM 1512 N N . LYS A 1 186 ? -9.765 -5.736 1.580 1.00 98.62 186 LYS A N 1
ATOM 1513 C CA . LYS A 1 186 ? -11.123 -5.520 1.099 1.00 98.62 186 LYS A CA 1
ATOM 1514 C C . LYS A 1 186 ? -11.312 -4.046 0.786 1.00 98.62 186 LYS A C 1
ATOM 1516 O O . LYS A 1 186 ? -11.037 -3.203 1.638 1.00 98.62 186 LYS A O 1
ATOM 1521 N N . VAL A 1 187 ? -11.801 -3.729 -0.404 1.00 98.62 187 VAL A N 1
ATOM 1522 C CA . VAL A 1 187 ? -12.253 -2.371 -0.715 1.00 98.62 187 VAL A CA 1
ATOM 1523 C C . VAL A 1 187 ? -13.566 -2.146 0.029 1.00 98.62 187 VAL A C 1
ATOM 1525 O O . VAL A 1 187 ? -14.488 -2.962 -0.041 1.00 98.62 187 VAL A O 1
ATOM 1528 N N . ILE A 1 188 ? -13.637 -1.063 0.796 1.00 98.31 188 ILE A N 1
ATOM 1529 C CA . ILE A 1 188 ? -14.780 -0.757 1.656 1.00 98.31 188 ILE A CA 1
ATOM 1530 C C . ILE A 1 188 ? -15.292 0.660 1.402 1.00 98.31 188 ILE A C 1
ATOM 1532 O O . ILE A 1 188 ? -14.579 1.519 0.892 1.00 98.31 188 ILE A O 1
ATOM 1536 N N . SER A 1 189 ? -16.544 0.905 1.786 1.00 97.56 189 SER A N 1
ATOM 1537 C CA . SER A 1 189 ? -17.165 2.232 1.759 1.00 97.56 189 SER A CA 1
ATOM 1538 C C . SER A 1 189 ? -17.647 2.595 3.162 1.00 97.56 189 SER A C 1
ATOM 1540 O O . SER A 1 189 ? -18.804 2.325 3.492 1.00 97.56 189 SER A O 1
ATOM 1542 N N . PRO A 1 190 ? -16.782 3.166 4.015 1.00 97.75 190 PRO A N 1
ATOM 1543 C CA . PRO A 1 190 ? -17.205 3.674 5.313 1.00 97.75 190 PRO A CA 1
ATOM 1544 C C . PRO A 1 190 ? -18.291 4.744 5.185 1.00 97.75 190 PRO A C 1
ATOM 1546 O O . PRO A 1 190 ? -18.394 5.427 4.162 1.00 97.75 190 PRO A O 1
ATOM 1549 N N . GLN A 1 191 ? -19.095 4.925 6.232 1.00 97.69 191 GLN A N 1
ATOM 1550 C CA . GLN A 1 191 ? -20.079 6.004 6.244 1.00 97.69 191 GLN A CA 1
ATOM 1551 C C . GLN A 1 191 ? -19.379 7.369 6.320 1.00 97.69 191 GLN A C 1
ATOM 1553 O O . GLN A 1 191 ? -18.341 7.517 6.966 1.00 97.69 191 GLN A O 1
ATOM 1558 N N . LYS A 1 192 ? -19.978 8.407 5.719 1.00 97.44 192 LYS A N 1
ATOM 1559 C CA . LYS A 1 192 ? -19.426 9.778 5.744 1.00 97.44 192 LYS A CA 1
ATOM 1560 C C . LYS A 1 192 ? -19.166 10.288 7.167 1.00 97.44 192 LYS A C 1
ATOM 1562 O O . LYS A 1 192 ? -18.191 10.996 7.398 1.00 97.44 192 LYS A O 1
ATOM 1567 N N . SER A 1 193 ? -20.027 9.922 8.116 1.00 97.75 193 SER A N 1
ATOM 1568 C CA . SER A 1 193 ? -19.872 10.240 9.538 1.00 97.75 193 SER A CA 1
ATOM 1569 C C . SER A 1 193 ? -18.607 9.622 10.137 1.00 97.75 193 SER A C 1
ATOM 1571 O O . SER A 1 193 ? -17.888 10.314 10.848 1.00 97.75 193 SER A O 1
ATOM 1573 N N . GLU A 1 194 ? -18.308 8.361 9.819 1.00 97.75 194 GLU A N 1
ATOM 1574 C CA . GLU A 1 194 ? -17.105 7.660 10.286 1.00 97.75 194 GLU A CA 1
ATOM 1575 C C . GLU A 1 194 ? -15.837 8.299 9.722 1.00 97.75 194 GLU A C 1
ATOM 1577 O O . GLU A 1 194 ? -14.906 8.564 10.476 1.00 97.75 194 GLU A O 1
ATOM 1582 N N . ILE A 1 195 ? -15.826 8.622 8.423 1.00 98.25 195 ILE A N 1
ATOM 1583 C CA . ILE A 1 195 ? -14.696 9.324 7.797 1.00 98.25 195 ILE A CA 1
ATOM 1584 C C . ILE A 1 195 ? -14.471 10.684 8.454 1.00 98.25 195 ILE A C 1
ATOM 1586 O O . ILE A 1 195 ? -13.338 11.027 8.777 1.00 98.25 195 ILE A O 1
ATOM 1590 N N . ARG A 1 196 ? -15.539 11.446 8.717 1.00 98.19 196 ARG A N 1
ATOM 1591 C CA . ARG A 1 196 ? -15.423 12.730 9.420 1.00 98.19 196 ARG A CA 1
ATOM 1592 C C . ARG A 1 196 ? -14.774 12.562 10.797 1.00 98.19 196 ARG A C 1
ATOM 1594 O O . ARG A 1 196 ? -13.866 13.321 11.117 1.00 98.19 196 ARG A O 1
ATOM 1601 N N . MET A 1 197 ? -15.203 11.568 11.578 1.00 98.31 197 MET A N 1
ATOM 1602 C CA . MET A 1 197 ? -14.605 11.283 12.889 1.00 98.31 197 MET A CA 1
ATOM 1603 C C . MET A 1 197 ? -13.136 10.865 12.768 1.00 98.31 197 MET A C 1
ATOM 1605 O O . MET A 1 197 ? -12.298 11.351 13.525 1.00 98.31 197 MET A O 1
ATOM 1609 N N . ALA A 1 198 ? -12.805 10.020 11.789 1.00 98.25 198 ALA A N 1
ATOM 1610 C CA . ALA A 1 198 ? -11.436 9.594 11.510 1.00 98.25 198 ALA A CA 1
ATOM 1611 C C . ALA A 1 198 ? -10.514 10.783 11.203 1.00 98.25 198 ALA A C 1
ATOM 1613 O O . ALA A 1 198 ? -9.470 10.932 11.836 1.00 98.25 198 ALA A O 1
ATOM 1614 N N . MET A 1 199 ? -10.943 11.680 10.313 1.00 97.88 199 MET A N 1
ATOM 1615 C CA . MET A 1 199 ? -10.177 12.872 9.934 1.00 97.88 199 MET A CA 1
ATOM 1616 C C . MET A 1 199 ? -10.022 13.883 11.076 1.00 97.88 199 MET A C 1
ATOM 1618 O O . MET A 1 199 ? -9.037 14.609 11.109 1.00 97.88 199 MET A O 1
ATOM 1622 N N . GLN A 1 200 ? -10.969 13.934 12.016 1.00 98.00 200 GLN A N 1
ATOM 1623 C CA . GLN A 1 200 ? -10.866 14.774 13.216 1.00 98.00 200 GLN A CA 1
ATOM 1624 C C . GLN A 1 200 ? -9.977 14.164 14.306 1.00 98.00 200 GLN A C 1
ATOM 1626 O O . GLN A 1 200 ? -9.479 14.890 15.158 1.00 98.00 200 GLN A O 1
ATOM 1631 N N . THR A 1 201 ? -9.804 12.840 14.301 1.00 98.12 201 THR A N 1
ATOM 1632 C CA . THR A 1 201 ? -9.055 12.115 15.338 1.00 98.12 201 THR A CA 1
ATOM 1633 C C . THR A 1 201 ? -7.588 11.920 14.967 1.00 98.12 201 THR A C 1
ATOM 1635 O O . THR A 1 201 ? -6.764 11.738 15.859 1.00 98.12 201 THR A O 1
ATOM 1638 N N . ILE A 1 202 ? -7.255 11.913 13.671 1.00 97.31 202 ILE A N 1
ATOM 1639 C CA . ILE A 1 202 ? -5.901 11.605 13.213 1.00 97.31 202 ILE A CA 1
ATOM 1640 C C . ILE A 1 202 ? -4.890 12.682 13.628 1.00 97.31 202 ILE A C 1
ATOM 1642 O O . ILE A 1 202 ? -4.798 13.753 13.036 1.00 97.31 202 ILE A O 1
ATOM 1646 N N . GLU A 1 203 ? -4.069 12.366 14.624 1.00 97.62 203 GLU A N 1
ATOM 1647 C CA . GLU A 1 203 ? -3.030 13.259 15.143 1.00 97.62 203 GLU A CA 1
ATOM 1648 C C . GLU A 1 203 ? -1.784 12.470 15.554 1.00 97.62 203 GLU A C 1
ATOM 1650 O O . GLU A 1 203 ? -1.860 11.279 15.859 1.00 97.62 203 GLU A O 1
ATOM 1655 N N . ASN A 1 204 ? -0.617 13.116 15.540 1.00 97.56 204 ASN A N 1
ATOM 1656 C CA . ASN A 1 204 ? 0.599 12.507 16.083 1.00 97.56 204 ASN A CA 1
ATOM 1657 C C . ASN A 1 204 ? 0.484 12.399 17.607 1.00 97.56 204 ASN A C 1
ATOM 1659 O O . ASN A 1 204 ? -0.062 13.286 18.257 1.00 97.56 204 ASN A O 1
ATOM 1663 N N . THR A 1 205 ? 1.014 11.322 18.178 1.00 97.69 205 THR A N 1
ATOM 1664 C CA . THR A 1 205 ? 1.004 11.105 19.627 1.00 97.69 205 THR A CA 1
ATOM 1665 C C . THR A 1 205 ? 2.246 10.338 20.066 1.00 97.69 205 THR A C 1
ATOM 1667 O O . THR A 1 205 ? 2.939 9.744 19.238 1.00 97.69 205 THR A O 1
ATOM 1670 N N . GLU A 1 206 ? 2.535 10.365 21.362 1.00 95.69 206 GLU A N 1
ATOM 1671 C CA . GLU A 1 206 ? 3.659 9.643 21.952 1.00 95.69 206 GLU A CA 1
ATOM 1672 C C . GLU A 1 206 ? 3.276 8.192 22.261 1.00 95.69 206 GLU A C 1
ATOM 1674 O O . GLU A 1 206 ? 2.124 7.871 22.563 1.00 95.69 206 GLU A O 1
ATOM 1679 N N . CYS A 1 207 ? 4.253 7.298 22.165 1.00 92.12 207 CYS A N 1
ATOM 1680 C CA . CYS A 1 207 ? 4.140 5.904 22.570 1.00 92.12 207 CYS A CA 1
ATOM 1681 C C . CYS A 1 207 ? 5.537 5.322 22.779 1.00 92.12 207 CYS A C 1
ATOM 1683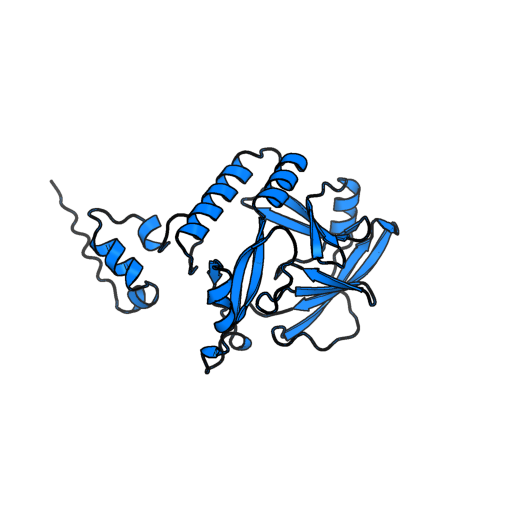 O O . CYS A 1 207 ? 6.534 5.921 22.376 1.00 92.12 207 CYS A O 1
ATOM 1685 N N . GLU A 1 208 ? 5.602 4.134 23.372 1.00 88.75 208 GLU A N 1
ATOM 1686 C CA . GLU A 1 208 ? 6.860 3.418 23.545 1.00 88.75 208 GLU A CA 1
ATOM 1687 C C . GLU A 1 208 ? 7.528 3.129 22.191 1.00 88.75 208 GLU A C 1
ATOM 1689 O O . GLU A 1 208 ? 6.939 2.497 21.296 1.00 88.75 208 GLU A O 1
ATOM 1694 N N . GLU A 1 209 ? 8.772 3.594 22.061 1.00 85.81 209 GLU A N 1
ATOM 1695 C CA . GLU A 1 209 ? 9.617 3.287 20.917 1.00 85.81 209 GLU A CA 1
ATOM 1696 C C . GLU A 1 209 ? 9.925 1.794 20.885 1.00 85.81 209 GLU A C 1
ATOM 1698 O O . GLU A 1 209 ? 10.373 1.201 21.863 1.00 85.81 209 GLU A O 1
ATOM 1703 N N . VAL A 1 210 ? 9.723 1.183 19.722 1.00 85.44 210 VAL A N 1
ATOM 1704 C CA . VAL A 1 210 ? 10.133 -0.198 19.485 1.00 85.44 210 VAL A CA 1
ATOM 1705 C C . VAL A 1 210 ? 11.132 -0.213 18.357 1.00 85.44 210 VAL A C 1
ATOM 1707 O O . VAL A 1 210 ? 11.050 0.571 17.410 1.00 85.44 210 VAL A O 1
ATOM 1710 N N . LYS A 1 211 ? 12.093 -1.131 18.462 1.00 87.38 211 LYS A N 1
ATOM 1711 C CA . LYS A 1 211 ? 13.097 -1.315 17.428 1.00 87.38 211 LYS A CA 1
ATOM 1712 C C . LYS A 1 211 ? 12.395 -1.586 16.087 1.00 87.38 211 LYS A C 1
ATOM 1714 O O . LYS A 1 211 ? 11.678 -2.584 15.975 1.00 87.38 211 LYS A O 1
ATOM 1719 N N . PRO A 1 212 ? 12.583 -0.722 15.080 1.00 86.12 212 PRO A N 1
ATOM 1720 C CA . PRO A 1 212 ? 11.982 -0.918 13.771 1.00 86.12 212 PRO A CA 1
ATOM 1721 C C . PRO A 1 212 ? 12.567 -2.161 13.079 1.00 86.12 212 PRO A C 1
ATOM 1723 O O . PRO A 1 212 ? 13.611 -2.692 13.474 1.00 86.12 212 PRO A O 1
ATOM 1726 N N . GLY A 1 213 ? 11.886 -2.633 12.031 1.00 84.69 213 GLY A N 1
ATOM 1727 C CA . GLY A 1 213 ? 12.408 -3.689 11.162 1.00 84.69 213 GLY A CA 1
ATOM 1728 C C . GLY A 1 213 ? 13.709 -3.273 10.466 1.00 84.69 213 GLY A C 1
ATOM 1729 O O . GLY A 1 213 ? 14.060 -2.100 10.424 1.00 84.69 213 GLY A O 1
ATOM 1730 N N . ALA A 1 214 ? 14.425 -4.234 9.877 1.00 87.00 214 ALA A N 1
ATOM 1731 C CA . ALA A 1 214 ? 15.756 -3.998 9.300 1.00 87.00 214 ALA A CA 1
ATOM 1732 C C . ALA A 1 214 ? 15.801 -2.971 8.149 1.00 87.00 214 ALA A C 1
ATOM 1734 O O . ALA A 1 214 ? 16.885 -2.512 7.805 1.00 87.00 214 ALA A O 1
ATOM 1735 N N . LEU A 1 215 ? 14.657 -2.657 7.535 1.00 90.12 215 LEU A N 1
ATOM 1736 C CA . LEU A 1 215 ? 14.532 -1.686 6.440 1.00 90.12 215 LEU A CA 1
ATOM 1737 C C . LEU A 1 215 ? 13.874 -0.372 6.884 1.00 90.12 215 LEU A C 1
ATOM 1739 O O . LEU A 1 215 ? 13.560 0.477 6.059 1.00 90.12 215 LEU A O 1
ATOM 1743 N N . HIS A 1 216 ? 13.631 -0.213 8.181 1.00 92.69 216 HIS A N 1
ATOM 1744 C CA . HIS A 1 216 ? 12.920 0.916 8.758 1.00 92.69 216 HIS A CA 1
ATOM 1745 C C . HIS A 1 216 ? 13.839 1.628 9.746 1.00 92.69 216 HIS A C 1
ATOM 1747 O O . HIS A 1 216 ? 14.621 1.005 10.459 1.00 92.69 216 HIS A O 1
ATOM 1753 N N . LEU A 1 217 ? 13.751 2.954 9.795 1.00 90.94 217 LEU A N 1
ATOM 1754 C CA . LEU A 1 217 ? 14.655 3.784 10.591 1.00 90.94 217 LEU A CA 1
ATOM 1755 C C . LEU A 1 217 ? 14.150 4.021 12.011 1.00 90.94 217 LEU A C 1
ATOM 1757 O O . LEU A 1 217 ? 14.953 4.147 12.931 1.00 90.94 217 LEU A O 1
ATOM 1761 N N . LYS A 1 218 ? 12.830 4.108 12.193 1.00 93.69 218 LYS A N 1
ATOM 1762 C CA . LYS A 1 218 ? 12.194 4.334 13.498 1.00 93.69 218 LYS A CA 1
ATOM 1763 C C . LYS A 1 218 ? 10.734 3.902 13.481 1.00 93.69 218 LYS A C 1
ATOM 1765 O O . LYS A 1 218 ? 10.193 3.543 12.434 1.00 93.69 218 LYS A O 1
ATOM 1770 N N . THR A 1 219 ? 10.096 3.977 14.640 1.00 95.81 219 THR A N 1
ATOM 1771 C CA . THR A 1 219 ? 8.640 3.925 14.774 1.00 95.81 219 THR A CA 1
ATOM 1772 C C . THR A 1 219 ? 8.089 5.297 15.148 1.00 95.81 219 THR A C 1
ATOM 1774 O O . THR A 1 219 ? 8.803 6.125 15.706 1.00 95.81 219 THR A O 1
ATOM 1777 N N . PHE A 1 220 ? 6.817 5.545 14.856 1.00 96.38 220 PHE A N 1
ATOM 1778 C CA . PHE A 1 220 ? 6.075 6.710 15.338 1.00 96.38 220 PHE A CA 1
ATOM 1779 C C . PHE A 1 220 ? 4.641 6.307 15.670 1.00 96.38 220 PHE A C 1
ATOM 1781 O O . PHE A 1 220 ? 4.182 5.244 15.248 1.00 96.38 220 PHE A O 1
ATOM 1788 N N . CYS A 1 221 ? 3.928 7.153 16.409 1.00 97.69 221 CYS A N 1
ATOM 1789 C CA . CYS A 1 221 ? 2.551 6.881 16.787 1.00 97.69 221 CYS A CA 1
ATOM 1790 C C . CYS A 1 221 ? 1.577 7.944 16.311 1.00 97.69 221 CYS A C 1
ATOM 1792 O O . CYS A 1 221 ? 1.882 9.137 16.221 1.00 97.69 221 CYS A O 1
ATOM 1794 N N . LYS A 1 222 ? 0.370 7.472 16.013 1.00 98.25 222 LYS A N 1
ATOM 1795 C CA . LYS A 1 222 ? -0.787 8.303 15.716 1.00 98.25 222 LYS A CA 1
ATOM 1796 C C . LYS A 1 222 ? -1.962 7.869 16.568 1.00 98.25 222 LYS A C 1
ATOM 1798 O O . LYS A 1 222 ? -2.147 6.682 16.819 1.00 98.25 222 LYS A O 1
ATOM 1803 N N . LYS A 1 223 ? -2.780 8.824 16.982 1.00 98.50 223 LYS A N 1
ATOM 1804 C CA . LYS A 1 223 ? -4.137 8.539 17.432 1.00 98.50 223 LYS A CA 1
ATOM 1805 C C . LYS A 1 223 ? -5.012 8.435 16.186 1.00 98.50 223 LYS A C 1
ATOM 1807 O O . LYS A 1 223 ? -4.885 9.258 15.289 1.00 98.50 223 LYS A O 1
ATOM 1812 N N . ILE A 1 224 ? -5.845 7.407 16.099 1.00 98.56 224 ILE A N 1
ATOM 1813 C CA . ILE A 1 224 ? -6.784 7.171 14.997 1.00 98.56 224 ILE A CA 1
ATOM 1814 C C . ILE A 1 224 ? -8.167 6.865 15.567 1.00 98.56 224 ILE A C 1
ATOM 1816 O O . ILE A 1 224 ? -8.294 6.473 16.726 1.00 98.56 224 ILE A O 1
ATOM 1820 N N . TRP A 1 225 ? -9.220 7.041 14.774 1.00 98.62 225 TRP A N 1
ATOM 1821 C CA . TRP A 1 225 ? -10.567 6.671 15.212 1.00 98.62 225 TRP A CA 1
ATOM 1822 C C . TRP A 1 225 ? -10.734 5.150 15.188 1.00 98.62 225 TRP A C 1
ATOM 1824 O O . TRP A 1 225 ? -10.383 4.505 14.209 1.00 98.62 225 TRP A O 1
ATOM 1834 N N . ASN A 1 226 ? -11.303 4.548 16.221 1.00 98.69 226 ASN A N 1
ATOM 1835 C CA . ASN A 1 226 ? -11.743 3.161 16.187 1.00 98.69 226 ASN A CA 1
ATOM 1836 C C . ASN A 1 226 ? -13.278 3.132 16.180 1.00 98.69 226 ASN A C 1
ATOM 1838 O O . ASN A 1 226 ? -13.926 3.446 17.179 1.00 98.69 226 ASN A O 1
ATOM 1842 N N . SER A 1 227 ? -13.851 2.754 15.034 1.00 98.25 227 SER A N 1
ATOM 1843 C CA . SER A 1 227 ? -15.299 2.635 14.827 1.00 98.25 227 SER A CA 1
ATOM 1844 C C . SER A 1 227 ? -15.917 1.522 15.678 1.00 98.25 227 SER A C 1
ATOM 1846 O O . SER A 1 227 ? -17.023 1.692 16.193 1.00 98.25 227 SER A O 1
ATOM 1848 N N . ASP A 1 228 ? -15.176 0.436 15.915 1.00 97.62 228 ASP A N 1
ATOM 1849 C CA . ASP A 1 228 ? -15.663 -0.745 16.634 1.00 97.62 228 ASP A CA 1
ATOM 1850 C C . ASP A 1 228 ? -15.944 -0.430 18.113 1.00 97.62 228 ASP A C 1
ATOM 1852 O O . ASP A 1 228 ? -16.908 -0.940 18.682 1.00 97.62 228 ASP A O 1
ATOM 1856 N N . ILE A 1 229 ? -15.146 0.457 18.720 1.00 97.88 229 ILE A N 1
ATOM 1857 C CA . ILE A 1 229 ? -15.329 0.925 20.110 1.00 97.88 229 ILE A CA 1
ATOM 1858 C C . ILE A 1 229 ? -15.860 2.362 20.208 1.00 97.88 229 ILE A C 1
ATOM 1860 O O . ILE A 1 229 ? -16.045 2.873 21.309 1.00 97.88 229 ILE A O 1
ATOM 1864 N N . LYS A 1 230 ? -16.103 3.020 19.068 1.00 97.62 230 LYS A N 1
ATOM 1865 C CA . LYS A 1 230 ? -16.534 4.425 18.958 1.00 97.62 230 LYS A CA 1
ATOM 1866 C C . LYS A 1 230 ? -15.651 5.404 19.743 1.00 97.62 230 LYS A C 1
ATOM 1868 O O . LYS A 1 230 ? -16.161 6.274 20.451 1.00 97.62 230 LYS A O 1
ATOM 1873 N N . GLY A 1 231 ? -14.333 5.281 19.613 1.00 98.06 231 GLY A N 1
ATOM 1874 C CA . GLY A 1 231 ? -13.391 6.120 20.351 1.00 98.06 231 GLY A CA 1
ATOM 1875 C C . GLY A 1 231 ? -12.006 6.188 19.716 1.00 98.06 231 GLY A C 1
ATOM 1876 O O . GLY A 1 231 ? -11.704 5.410 18.813 1.00 98.06 231 GLY A O 1
ATOM 1877 N N . PRO A 1 232 ? -11.151 7.122 20.160 1.00 98.19 232 PRO A N 1
ATOM 1878 C CA . PRO A 1 232 ? -9.772 7.192 19.703 1.00 98.19 232 PRO A CA 1
ATOM 1879 C C . PRO A 1 232 ? -8.956 5.993 20.192 1.00 98.19 232 PRO A C 1
ATOM 1881 O O . PRO A 1 232 ? -9.142 5.506 21.306 1.00 98.19 232 PRO A O 1
ATOM 1884 N N . GLN A 1 233 ? -7.988 5.577 19.385 1.00 97.88 233 GLN A N 1
ATOM 1885 C CA . GLN A 1 233 ? -7.015 4.557 19.745 1.00 97.88 233 GLN A CA 1
ATOM 1886 C C . GLN A 1 233 ? -5.642 4.892 19.167 1.00 97.88 233 GLN A C 1
ATOM 1888 O O . GLN A 1 233 ? -5.534 5.396 18.051 1.00 97.88 233 GLN A O 1
ATOM 1893 N N . THR A 1 234 ? -4.586 4.606 19.923 1.00 98.06 234 THR A N 1
ATOM 1894 C CA . THR A 1 234 ? -3.209 4.784 19.455 1.00 98.06 234 THR A CA 1
ATOM 1895 C C . THR A 1 234 ? -2.791 3.618 18.568 1.00 98.06 234 THR A C 1
ATOM 1897 O O . THR A 1 234 ? -2.974 2.454 18.927 1.00 98.06 234 THR A O 1
ATOM 1900 N N . ILE A 1 235 ? -2.192 3.943 17.426 1.00 97.94 235 ILE A N 1
ATOM 1901 C CA . ILE A 1 235 ? -1.523 3.005 16.537 1.00 97.94 235 ILE A CA 1
ATOM 1902 C C . ILE A 1 235 ? -0.045 3.372 16.422 1.00 97.94 235 ILE A C 1
ATOM 1904 O O . ILE A 1 235 ? 0.303 4.544 16.253 1.00 97.94 235 ILE A O 1
ATOM 1908 N N . ARG A 1 236 ? 0.822 2.363 16.494 1.00 97.69 236 ARG A N 1
ATOM 1909 C CA . ARG A 1 236 ? 2.256 2.496 16.222 1.00 97.69 236 ARG A CA 1
ATOM 1910 C C . ARG A 1 236 ? 2.550 2.073 14.793 1.00 97.69 236 ARG A C 1
ATOM 1912 O O . ARG A 1 236 ? 1.994 1.086 14.327 1.00 97.69 236 ARG A O 1
ATOM 1919 N N . LEU A 1 237 ? 3.425 2.795 14.109 1.00 97.12 237 LEU A N 1
ATOM 1920 C CA . LEU A 1 237 ? 3.760 2.600 12.701 1.00 97.12 237 LEU A CA 1
ATOM 1921 C C . LEU A 1 237 ? 5.276 2.555 12.538 1.00 97.12 237 LEU A C 1
ATOM 1923 O O . LEU A 1 237 ? 5.992 3.346 13.157 1.00 97.12 237 LEU A O 1
ATOM 1927 N N . SER A 1 238 ? 5.776 1.646 11.706 1.00 95.88 238 SER A N 1
ATOM 1928 C CA . SER A 1 238 ? 7.159 1.698 11.238 1.00 95.88 238 SER A CA 1
ATOM 1929 C C . SER A 1 238 ? 7.322 2.807 10.204 1.00 95.88 238 SER A C 1
ATOM 1931 O O . SER A 1 238 ? 6.419 3.070 9.418 1.00 95.88 238 SER A O 1
ATOM 1933 N N . TRP A 1 239 ? 8.494 3.428 10.172 1.00 93.31 239 TRP A N 1
ATOM 1934 C CA . TRP A 1 239 ? 8.834 4.450 9.192 1.00 93.31 239 TRP A CA 1
ATOM 1935 C C . TRP A 1 239 ? 10.171 4.131 8.540 1.00 93.31 239 TRP A C 1
ATOM 1937 O O . TRP A 1 239 ? 11.178 3.953 9.231 1.00 93.31 239 TRP A O 1
ATOM 1947 N N . ALA A 1 240 ? 10.184 4.084 7.211 1.00 88.94 240 ALA A N 1
ATOM 1948 C CA . ALA A 1 240 ? 11.411 4.062 6.430 1.00 88.94 240 ALA A CA 1
ATOM 1949 C C . ALA A 1 240 ? 11.609 5.405 5.724 1.00 88.94 240 ALA A C 1
ATOM 1951 O O . ALA A 1 240 ? 10.668 6.172 5.524 1.00 88.94 240 ALA A O 1
ATOM 1952 N N . CYS A 1 241 ? 12.849 5.688 5.343 1.00 80.94 241 CYS A N 1
ATOM 1953 C CA . CYS A 1 241 ? 13.144 6.848 4.518 1.00 80.94 241 CYS A CA 1
ATOM 1954 C C . CYS A 1 241 ? 12.780 6.601 3.048 1.00 80.94 241 CYS A C 1
ATOM 1956 O O . CYS A 1 241 ? 12.891 5.482 2.546 1.00 80.94 241 CYS A O 1
ATOM 1958 N N . HIS A 1 242 ? 12.411 7.671 2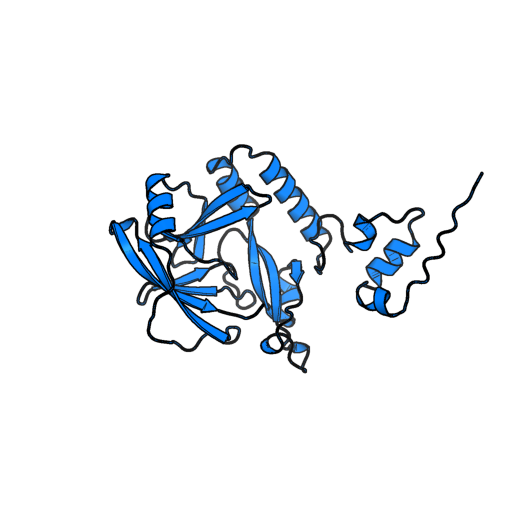.348 1.00 64.56 242 HIS A N 1
ATOM 1959 C CA . HIS A 1 242 ? 12.169 7.687 0.907 1.00 64.56 242 HIS A CA 1
ATOM 1960 C C . HIS A 1 242 ? 13.280 8.463 0.190 1.00 64.56 242 HIS A C 1
ATOM 1962 O O . HIS A 1 242 ? 13.458 9.667 0.484 1.00 64.56 242 HIS A O 1
#

Radius of gyration: 20.87 Å; chains: 1; bounding box: 48×40×70 Å